Protein AF-A0A1J1CAX6-F1 (afdb_monomer)

Foldseek 3Di:
DVVVVVVVVVVVVVVVVVVVVLPPDDDPDLDQLVVLLVLLLVAPLRSCVVVSNNVNSVCLRVQLCVLVVLLVVLVVCVVVVDDPVSVVSNVVSVVSSVLSSVLRSVVSNQVNVDDQQPDPVRRLPDPDFNFALVNLLVLCLSANLRLCVSLVNNVVSVVLNVLLVVLVVQLVVLVVVCVVPVDVVSVVSNVVSVVVSVVSSVVSSVCSSVSRRCRCVVVSVVVQLDQDPDVVDDDDDRDDDD

Secondary structure (DSSP, 8-state):
--HHHHHHHHHHHHHHHHHHHGGGS-------HHHHHHHHHHSTTHHHHHTT-HHHHHHHHHHHHHHHHHHHHHHHHHHTT--THHHHHHHHHHHHHHHHHHHHHHHHHHHHT--PPSSHHHHHTSSS-SS-HHHHHHHHHHSTTHHHHHTT-HHHHHHHHHHHHHHHHHHHHHHHHHHHH--HHHHHHHHHHHHHHHHHHHHHHHHHHHHHHTTTHHHHHHHT-----BTTB---------

Solvent-accessible surface area (backbone atoms only — not comparable to full-atom values): 12763 Å² total; per-residue (Å²): 126,71,66,62,58,55,52,50,50,54,49,52,54,52,50,53,60,56,52,68,65,59,79,76,68,82,91,78,77,87,66,60,38,65,60,31,24,47,37,12,68,76,37,42,20,50,18,26,48,78,69,70,34,51,68,61,12,46,52,33,28,55,55,29,49,52,24,48,51,49,15,50,54,22,47,57,44,30,77,71,72,44,62,73,68,30,52,56,50,15,52,53,24,44,52,50,20,53,48,49,34,50,51,39,23,52,53,32,33,60,56,41,75,49,85,73,58,72,56,83,70,51,28,64,78,39,100,53,54,80,40,56,30,70,56,16,21,50,38,13,66,77,37,66,22,43,6,24,45,73,55,71,36,50,70,59,11,50,51,45,32,53,48,47,50,49,29,48,50,52,18,49,53,21,46,54,50,20,73,74,69,67,45,65,68,30,49,51,49,19,52,51,28,47,51,50,31,54,52,50,51,52,48,48,20,52,48,12,23,53,45,10,58,51,50,66,47,68,60,45,62,62,65,67,72,62,86,66,85,49,98,87,54,97,62,93,71,89,74,86,82,130

Organism: NCBI:txid880073

Mean predicted aligned error: 11.83 Å

Radius of gyration: 23.54 Å; Cα contacts (8 Å, |Δi|>4): 257; chains: 1; bounding box: 51×53×74 Å

Structure (mmCIF, N/CA/C/O backbone):
data_AF-A0A1J1CAX6-F1
#
_entry.id   AF-A0A1J1CAX6-F1
#
loop_
_atom_site.group_PDB
_atom_site.id
_atom_site.type_symbol
_atom_site.label_atom_id
_atom_site.label_alt_id
_atom_site.label_comp_id
_atom_site.label_asym_id
_atom_site.label_entity_id
_atom_site.label_seq_id
_atom_site.pdbx_PDB_ins_code
_atom_site.Cartn_x
_atom_site.Cartn_y
_atom_site.Cartn_z
_atom_site.occupancy
_atom_site.B_iso_or_equiv
_atom_site.auth_seq_id
_atom_site.auth_comp_id
_atom_site.auth_asym_id
_atom_site.auth_atom_id
_atom_site.pdbx_PDB_model_num
ATOM 1 N N . MET A 1 1 ? 23.652 -6.108 0.172 1.00 50.00 1 MET A N 1
ATOM 2 C CA . MET A 1 1 ? 22.236 -6.542 0.266 1.00 50.00 1 MET A CA 1
ATOM 3 C C . MET A 1 1 ? 21.793 -6.991 1.665 1.00 50.00 1 MET A C 1
ATOM 5 O O . MET A 1 1 ? 20.599 -6.980 1.911 1.00 50.00 1 MET A O 1
ATOM 9 N N . MET A 1 2 ? 22.696 -7.308 2.605 1.00 39.69 2 MET A N 1
ATOM 10 C CA . MET A 1 2 ? 22.338 -7.802 3.953 1.00 39.69 2 MET A CA 1
ATOM 11 C C . MET A 1 2 ? 21.830 -6.728 4.940 1.00 39.69 2 MET A C 1
ATOM 13 O O . MET A 1 2 ? 21.066 -7.029 5.849 1.00 39.69 2 MET A O 1
ATOM 17 N N . TRP A 1 3 ? 22.192 -5.459 4.731 1.00 38.16 3 TRP A N 1
ATOM 18 C CA . TRP A 1 3 ? 21.841 -4.354 5.634 1.00 38.16 3 TRP A CA 1
ATOM 19 C C . TRP A 1 3 ? 20.358 -3.954 5.599 1.00 38.16 3 TRP A C 1
ATOM 21 O O . TRP A 1 3 ? 19.828 -3.490 6.602 1.00 38.16 3 TRP A O 1
ATOM 31 N N . GLY A 1 4 ? 19.661 -4.183 4.481 1.00 49.28 4 GLY A N 1
ATOM 32 C CA . GLY A 1 4 ? 18.238 -3.842 4.354 1.00 49.28 4 GLY A CA 1
ATOM 33 C C . GLY A 1 4 ? 17.327 -4.717 5.218 1.00 49.28 4 GLY A C 1
ATOM 34 O O . GLY A 1 4 ? 16.362 -4.219 5.782 1.00 49.28 4 GLY A O 1
ATOM 35 N N . VAL A 1 5 ? 17.664 -6.001 5.376 1.00 54.25 5 VAL A N 1
ATOM 36 C CA . VAL A 1 5 ? 16.875 -6.961 6.170 1.00 54.25 5 VAL A CA 1
ATOM 37 C C . VAL A 1 5 ? 17.059 -6.720 7.671 1.00 54.25 5 VAL A C 1
ATOM 39 O O . VAL A 1 5 ? 16.090 -6.763 8.422 1.00 54.25 5 VAL A O 1
ATOM 42 N N . LEU A 1 6 ? 18.281 -6.385 8.098 1.00 44.47 6 LEU A N 1
ATOM 43 C CA . LEU A 1 6 ? 18.584 -6.020 9.486 1.00 44.47 6 LEU A CA 1
ATOM 44 C C . LEU A 1 6 ? 17.907 -4.708 9.901 1.00 44.47 6 LEU A C 1
ATOM 46 O O . LEU A 1 6 ? 17.343 -4.632 10.989 1.00 44.47 6 LEU A O 1
ATOM 50 N N . LEU A 1 7 ? 17.885 -3.704 9.018 1.00 56.25 7 LEU A N 1
ATOM 51 C CA . LEU A 1 7 ? 17.160 -2.455 9.266 1.00 56.25 7 LEU A CA 1
ATOM 52 C C . LEU A 1 7 ? 15.645 -2.677 9.339 1.00 56.25 7 LEU A C 1
ATOM 54 O O . LEU A 1 7 ? 14.998 -2.096 10.205 1.00 56.25 7 LEU A O 1
ATOM 58 N N . LEU A 1 8 ? 15.089 -3.556 8.499 1.00 51.06 8 LEU A N 1
ATOM 59 C CA . LEU A 1 8 ? 13.669 -3.914 8.547 1.00 51.06 8 LEU A CA 1
ATOM 60 C C . LEU A 1 8 ? 13.304 -4.639 9.855 1.00 51.06 8 LEU A C 1
ATOM 62 O O . LEU A 1 8 ? 12.265 -4.355 10.443 1.00 51.06 8 LEU A O 1
ATOM 66 N N . ALA A 1 9 ? 14.168 -5.542 10.332 1.00 53.59 9 ALA A N 1
ATOM 67 C CA . ALA A 1 9 ? 13.971 -6.287 11.577 1.00 53.59 9 ALA A CA 1
ATOM 68 C C . ALA A 1 9 ? 14.094 -5.394 12.827 1.00 53.59 9 ALA A C 1
ATOM 70 O O . ALA A 1 9 ? 13.251 -5.471 13.719 1.00 53.59 9 ALA A O 1
ATOM 71 N N . CYS A 1 10 ? 15.086 -4.497 12.871 1.00 50.47 10 CYS A N 1
ATOM 72 C CA . CYS A 1 10 ? 15.203 -3.487 13.930 1.00 50.47 10 CYS A CA 1
ATOM 73 C C . CYS A 1 10 ? 14.017 -2.511 13.927 1.00 50.47 10 CYS A C 1
ATOM 75 O O . CYS A 1 10 ? 13.532 -2.130 14.991 1.00 50.47 10 CYS A O 1
ATOM 77 N N . TRP A 1 11 ? 13.515 -2.146 12.745 1.00 57.84 11 TRP A N 1
ATOM 78 C CA . TRP A 1 11 ? 12.323 -1.311 12.596 1.00 57.84 11 TRP A CA 1
ATOM 79 C C . TRP A 1 11 ? 11.053 -2.024 13.089 1.00 57.84 11 TRP A C 1
ATOM 81 O O . TRP A 1 11 ? 10.259 -1.429 13.812 1.00 57.84 11 TRP A O 1
ATOM 91 N N . LEU A 1 12 ? 10.905 -3.320 12.792 1.00 48.06 12 LEU A N 1
ATOM 92 C CA . LEU A 1 12 ? 9.822 -4.171 13.304 1.00 48.06 12 LEU A CA 1
ATOM 93 C C . LEU A 1 12 ? 9.855 -4.308 14.836 1.00 48.06 12 LEU A C 1
ATOM 95 O O . LEU A 1 12 ? 8.807 -4.221 15.472 1.00 48.06 12 LEU A O 1
ATOM 99 N N . ALA A 1 13 ? 11.037 -4.464 15.435 1.00 50.94 13 ALA A N 1
ATOM 100 C CA . ALA A 1 13 ? 11.195 -4.557 16.889 1.00 50.94 13 ALA A CA 1
ATOM 101 C C . ALA A 1 13 ? 10.922 -3.218 17.605 1.00 50.94 13 ALA A C 1
ATOM 103 O O . ALA A 1 13 ? 10.281 -3.192 18.654 1.00 50.94 13 ALA A O 1
ATOM 104 N N . ALA A 1 14 ? 11.350 -2.092 17.023 1.00 50.56 14 ALA A N 1
ATOM 105 C CA . ALA A 1 14 ? 11.047 -0.759 17.552 1.00 50.56 14 ALA A CA 1
ATOM 106 C C . ALA A 1 14 ? 9.555 -0.399 17.410 1.00 50.56 14 ALA A C 1
ATOM 108 O O . ALA A 1 14 ? 8.984 0.258 18.279 1.00 50.56 14 ALA A O 1
ATOM 109 N N . ALA A 1 15 ? 8.899 -0.868 16.345 1.00 48.41 15 ALA A N 1
ATOM 110 C CA . ALA A 1 15 ? 7.455 -0.723 16.182 1.00 48.41 15 ALA A CA 1
ATOM 111 C C . ALA A 1 15 ? 6.675 -1.509 17.252 1.00 48.41 15 ALA A C 1
ATOM 113 O O . ALA A 1 15 ? 5.663 -1.015 17.742 1.00 48.41 15 ALA A O 1
ATOM 114 N N . GLN A 1 16 ? 7.161 -2.691 17.659 1.00 52.38 16 GLN A N 1
ATOM 115 C CA . GLN A 1 16 ? 6.548 -3.500 18.722 1.00 52.38 16 GLN A CA 1
ATOM 116 C C . GLN A 1 16 ? 6.591 -2.811 20.095 1.00 52.38 16 GLN A C 1
ATOM 118 O O . GLN A 1 16 ? 5.596 -2.838 20.818 1.00 52.38 16 GLN A O 1
ATOM 123 N N . SER A 1 17 ? 7.707 -2.170 20.455 1.00 46.03 17 SER A N 1
ATOM 124 C CA . SER A 1 17 ? 7.852 -1.512 21.764 1.00 46.03 17 SER A CA 1
ATOM 125 C C . SER A 1 17 ? 7.041 -0.217 21.880 1.00 46.03 17 SER A C 1
ATOM 127 O O . SER A 1 17 ? 6.474 0.058 22.936 1.00 46.03 17 SER A O 1
ATOM 129 N N . LEU A 1 18 ? 6.921 0.544 20.788 1.00 48.53 18 LEU A N 1
ATOM 130 C CA . LEU A 1 18 ? 6.073 1.741 20.722 1.00 48.53 18 LEU A CA 1
ATOM 131 C C . LEU A 1 18 ? 4.575 1.400 20.738 1.00 48.53 18 LEU A C 1
ATOM 133 O O . LEU A 1 18 ? 3.779 2.159 21.289 1.00 48.53 18 LEU A O 1
ATOM 137 N N . PHE A 1 19 ? 4.187 0.244 20.188 1.00 47.38 19 PHE A N 1
ATOM 138 C CA . PHE A 1 19 ? 2.800 -0.231 20.211 1.00 47.38 19 PHE A CA 1
ATOM 139 C C . PHE A 1 19 ? 2.297 -0.503 21.633 1.00 47.38 19 PHE A C 1
ATOM 141 O O . PHE A 1 19 ? 1.174 -0.125 21.966 1.00 47.38 19 PHE A O 1
ATOM 148 N N . ALA A 1 20 ? 3.145 -1.092 22.481 1.00 44.78 20 ALA A N 1
ATOM 149 C CA . ALA A 1 20 ? 2.801 -1.445 23.859 1.00 44.78 20 ALA A CA 1
ATOM 150 C C . ALA A 1 20 ? 2.515 -0.222 24.756 1.00 44.78 20 ALA A C 1
ATOM 152 O O . ALA A 1 20 ? 1.754 -0.327 25.712 1.00 44.78 20 ALA A O 1
ATOM 153 N N . GLN A 1 21 ? 3.079 0.953 24.450 1.00 43.72 21 GLN A N 1
ATOM 154 C CA . GLN A 1 21 ? 2.826 2.184 25.215 1.00 43.72 21 GLN A CA 1
ATOM 155 C C . GLN A 1 21 ? 1.516 2.890 24.832 1.00 43.72 21 GLN A C 1
ATOM 157 O O . GLN A 1 21 ? 0.989 3.666 25.626 1.00 43.72 21 GLN A O 1
ATOM 162 N N . SER A 1 22 ? 0.966 2.621 23.644 1.00 45.69 22 SER A N 1
ATOM 163 C CA . SER A 1 22 ? -0.245 3.296 23.148 1.00 45.69 22 SER A CA 1
ATOM 164 C C . SER A 1 22 ? -1.558 2.784 23.761 1.00 45.69 22 SER A C 1
ATOM 166 O O . SER A 1 22 ? -2.593 3.422 23.599 1.00 45.69 22 SER A O 1
ATOM 168 N N . GLU A 1 23 ? -1.534 1.670 24.502 1.00 45.09 23 GLU A N 1
ATOM 169 C CA . GLU A 1 23 ? -2.733 1.079 25.120 1.00 45.09 23 GLU A CA 1
ATOM 170 C C . GLU A 1 23 ? -3.277 1.863 26.335 1.00 45.09 23 GLU A C 1
ATOM 172 O O . GLU A 1 23 ? -4.371 1.557 26.805 1.00 45.09 23 GLU A O 1
ATOM 177 N N . PHE A 1 24 ? -2.569 2.891 26.822 1.00 43.66 24 PHE A N 1
ATOM 178 C CA . PHE A 1 24 ? -2.915 3.624 28.053 1.00 43.66 24 PHE A CA 1
ATOM 179 C C . PHE A 1 24 ? -3.553 5.016 27.860 1.00 43.66 24 PHE A C 1
ATOM 181 O O . PHE A 1 24 ? -3.797 5.701 28.853 1.00 43.66 24 PHE A O 1
ATOM 188 N N . ALA A 1 25 ? -3.841 5.457 26.630 1.00 40.31 25 ALA A N 1
ATOM 189 C CA . ALA A 1 25 ? -4.411 6.786 26.378 1.00 40.31 25 ALA A CA 1
ATOM 190 C C . ALA A 1 25 ? -5.953 6.770 26.240 1.00 40.31 25 ALA A C 1
ATOM 192 O O . ALA A 1 25 ? -6.550 5.883 25.630 1.00 40.31 25 ALA A O 1
ATOM 193 N N . ASP A 1 26 ? -6.592 7.734 26.908 1.00 41.84 26 ASP A N 1
ATOM 194 C CA . ASP A 1 26 ? -8.017 7.789 27.249 1.00 41.84 26 ASP A CA 1
ATOM 195 C C . ASP A 1 26 ? -8.960 7.980 26.038 1.00 41.84 26 ASP A C 1
ATOM 197 O O . ASP A 1 26 ? -8.796 8.849 25.185 1.00 41.84 26 ASP A O 1
ATOM 201 N N . SER A 1 27 ? -10.024 7.176 25.998 1.00 48.09 27 SER A N 1
ATOM 202 C CA . SER A 1 27 ? -10.891 6.929 24.833 1.00 48.09 27 SER A CA 1
ATOM 203 C C . SER A 1 27 ? -12.006 7.964 24.576 1.00 48.09 27 SER A C 1
ATOM 205 O O . SER A 1 27 ? -12.956 7.680 23.844 1.00 48.09 27 SER A O 1
ATOM 207 N N . SER A 1 28 ? -11.936 9.165 25.157 1.00 44.38 28 SER A N 1
ATOM 208 C CA . SER A 1 28 ? -13.111 10.043 25.310 1.00 44.38 28 SER A CA 1
ATOM 209 C C . SER A 1 28 ? -13.269 11.185 24.284 1.00 44.38 28 SER A C 1
ATOM 211 O O . SER A 1 28 ? -14.297 11.867 24.287 1.00 44.38 28 SER A O 1
ATOM 213 N N . ARG A 1 29 ? -12.338 11.397 23.338 1.00 52.53 29 ARG A N 1
ATOM 214 C CA . ARG A 1 29 ? -12.505 12.418 22.275 1.00 52.53 29 ARG A CA 1
ATOM 215 C C . ARG A 1 29 ? -13.100 11.840 20.989 1.00 52.53 29 ARG A C 1
ATOM 217 O O . ARG A 1 29 ? -12.388 11.311 20.138 1.00 52.53 29 ARG A O 1
ATOM 224 N N . SER A 1 30 ? -14.403 12.037 20.774 1.00 54.28 30 SER A N 1
ATOM 225 C CA . SER A 1 30 ? -15.016 11.826 19.455 1.00 54.28 30 SER A CA 1
ATOM 226 C C . SER A 1 30 ? -14.524 12.898 18.470 1.00 54.28 30 SER A C 1
ATOM 228 O O . SER A 1 30 ? -15.045 14.013 18.419 1.00 54.28 30 SER A O 1
ATOM 230 N N . LEU A 1 31 ? -13.481 12.594 17.702 1.00 63.09 31 LEU A N 1
ATOM 231 C CA . LEU A 1 31 ? -12.950 13.503 16.685 1.00 63.09 31 LEU A CA 1
ATOM 232 C C . LEU A 1 31 ? -13.899 13.577 15.484 1.00 63.09 31 LEU A C 1
ATOM 234 O O . LEU A 1 31 ? -14.411 12.557 15.026 1.00 63.09 31 LEU A O 1
ATOM 238 N N . ASN A 1 32 ? -14.104 14.780 14.940 1.00 79.62 32 ASN A N 1
ATOM 239 C CA . ASN A 1 32 ? -14.860 14.961 13.702 1.00 79.62 32 ASN A CA 1
ATOM 240 C C . ASN A 1 32 ? -14.134 14.232 12.544 1.00 79.62 32 ASN A C 1
ATOM 242 O O . ASN A 1 32 ? -12.985 14.565 12.244 1.00 79.62 32 ASN A O 1
ATOM 246 N N . PRO A 1 33 ? -14.775 13.264 11.862 1.00 80.00 33 PRO A N 1
ATOM 247 C CA . PRO A 1 33 ? -14.116 12.476 10.824 1.00 80.00 33 PRO A CA 1
ATOM 248 C C . PRO A 1 33 ? -13.561 13.308 9.666 1.00 80.00 33 PRO A C 1
ATOM 250 O O . PRO A 1 33 ? -12.496 13.009 9.116 1.00 80.00 33 PRO A O 1
ATOM 253 N N . TYR A 1 34 ? -14.261 14.390 9.327 1.00 83.69 34 TYR A N 1
ATOM 254 C CA . TYR A 1 34 ? -13.873 15.288 8.249 1.00 83.69 34 TYR A CA 1
ATOM 255 C C . TYR A 1 34 ? -12.635 16.104 8.611 1.00 83.69 34 TYR A C 1
ATOM 257 O O . TYR A 1 34 ? -11.766 16.287 7.763 1.00 83.69 34 TYR A O 1
ATOM 265 N N . THR A 1 35 ? -12.498 16.546 9.865 1.00 84.06 35 THR A N 1
ATOM 266 C CA . THR A 1 35 ? -11.328 17.337 10.278 1.00 84.06 35 THR A CA 1
ATOM 267 C C . THR A 1 35 ? -10.066 16.486 10.301 1.00 84.06 35 THR A C 1
ATOM 269 O O . THR A 1 35 ? -9.006 16.958 9.900 1.00 84.06 35 THR A O 1
ATOM 272 N N . THR A 1 36 ? -10.169 15.220 10.701 1.00 84.44 36 THR A N 1
ATOM 273 C CA . THR A 1 36 ? -9.035 14.290 10.678 1.00 84.44 36 THR A CA 1
ATOM 274 C C . THR A 1 36 ? -8.613 13.938 9.256 1.00 84.44 36 THR A C 1
ATOM 276 O O . THR A 1 36 ? -7.427 14.008 8.938 1.00 84.44 36 THR A O 1
ATOM 279 N N . THR A 1 37 ? -9.580 13.640 8.385 1.00 87.62 37 THR A N 1
ATOM 280 C CA . THR A 1 37 ? -9.318 13.361 6.965 1.00 87.62 37 THR A CA 1
ATOM 281 C C . THR A 1 37 ? -8.687 14.573 6.279 1.00 87.62 37 THR A C 1
ATOM 283 O O . THR A 1 37 ? -7.685 14.434 5.581 1.00 87.62 37 THR A O 1
ATOM 286 N N . LEU A 1 38 ? -9.217 15.775 6.536 1.00 88.12 38 LEU A N 1
ATOM 287 C CA . LEU A 1 38 ? -8.683 17.021 5.989 1.00 88.12 38 LEU A CA 1
ATOM 288 C C . LEU A 1 38 ? -7.259 17.291 6.478 1.00 88.12 38 LEU A C 1
ATOM 290 O O . LEU A 1 38 ? -6.397 17.621 5.673 1.00 88.12 38 LEU A O 1
ATOM 294 N N . LYS A 1 39 ? -6.978 17.112 7.772 1.00 86.94 39 LYS A N 1
ATOM 295 C CA . LYS A 1 39 ? -5.619 17.271 8.309 1.00 86.94 39 LYS A CA 1
ATOM 296 C C . LYS A 1 39 ? -4.633 16.320 7.634 1.00 86.94 39 LYS A C 1
ATOM 298 O O . LYS A 1 39 ? -3.572 16.771 7.216 1.00 86.94 39 LYS A O 1
ATOM 303 N N . SER A 1 40 ? -5.001 15.050 7.459 1.00 89.31 40 SER A N 1
ATOM 304 C CA . SER A 1 40 ? -4.178 14.088 6.715 1.00 89.31 40 SER A CA 1
ATOM 305 C C . SER A 1 40 ? -4.012 14.453 5.239 1.00 89.31 40 SER A C 1
ATOM 307 O O . SER A 1 40 ? -2.958 14.161 4.689 1.00 89.31 40 SER A O 1
ATOM 309 N N . ALA A 1 41 ? -5.007 15.087 4.611 1.00 90.00 41 ALA A N 1
ATOM 310 C CA . ALA A 1 41 ? -4.933 15.545 3.219 1.00 90.00 41 ALA A CA 1
ATOM 311 C C . ALA A 1 41 ? -4.103 16.828 3.041 1.00 90.00 41 ALA A C 1
ATOM 313 O O . ALA A 1 41 ? -3.607 17.109 1.954 1.00 90.00 41 ALA A O 1
ATOM 314 N N . LEU A 1 42 ? -3.976 17.632 4.096 1.00 89.56 42 LEU A N 1
ATOM 315 C CA . LEU A 1 42 ? -3.129 18.822 4.093 1.00 89.56 42 LEU A CA 1
ATOM 316 C C . LEU A 1 42 ? -1.672 18.455 4.349 1.00 89.56 42 LEU A C 1
ATOM 318 O O . LEU A 1 42 ? -0.774 18.943 3.665 1.00 89.56 42 LEU A O 1
ATOM 322 N N . LEU A 1 43 ? -1.438 17.602 5.344 1.00 90.44 43 LEU A N 1
ATOM 323 C CA . LEU A 1 43 ? -0.103 17.213 5.761 1.00 90.44 43 LEU A CA 1
ATOM 324 C C . LEU A 1 43 ? -0.084 15.718 6.104 1.00 90.44 43 LEU A C 1
ATOM 326 O O . LEU A 1 43 ? -0.798 15.289 7.020 1.00 90.44 43 LEU A O 1
ATOM 330 N N . PRO A 1 44 ? 0.742 14.917 5.405 1.00 90.88 44 PRO A N 1
ATOM 331 C CA . PRO A 1 44 ? 0.882 13.500 5.696 1.00 90.88 44 PRO A CA 1
ATOM 332 C C . PRO A 1 44 ? 1.185 13.246 7.172 1.00 90.88 44 PRO A C 1
ATOM 334 O O . PRO A 1 44 ? 2.091 13.854 7.735 1.00 90.88 44 PRO A O 1
ATOM 337 N N . GLY A 1 45 ? 0.409 12.366 7.802 1.00 85.94 45 GLY A N 1
ATOM 338 C CA . GLY A 1 45 ? 0.545 12.012 9.212 1.00 85.94 45 GLY A CA 1
ATOM 339 C C . GLY A 1 45 ? -0.187 12.910 10.218 1.00 85.94 45 GLY A C 1
ATOM 340 O O . GLY A 1 45 ? -0.318 12.521 11.378 1.00 85.94 45 GLY A O 1
ATOM 341 N N . TRP A 1 46 ? -0.712 14.080 9.828 1.00 85.81 46 TRP A N 1
ATOM 342 C CA . TRP A 1 46 ? -1.343 15.003 10.789 1.00 85.81 46 TRP A CA 1
ATOM 343 C C . TRP A 1 46 ? -2.665 14.469 11.361 1.00 85.81 46 TRP A C 1
ATOM 345 O O . TRP A 1 46 ? -2.955 14.641 12.549 1.00 85.81 46 TRP A O 1
ATOM 355 N N . GLY A 1 47 ? -3.487 13.792 10.558 1.00 83.94 47 GLY A N 1
ATOM 356 C CA . GLY A 1 47 ? -4.723 13.199 11.069 1.00 83.94 47 GLY A CA 1
ATOM 357 C C . GLY A 1 47 ? -4.461 12.099 12.102 1.00 83.94 47 GLY A C 1
ATOM 358 O O . GLY A 1 47 ? -5.158 12.049 13.116 1.00 83.94 47 GLY A O 1
ATOM 359 N N . GLN A 1 48 ? -3.413 11.296 11.904 1.00 84.25 48 GLN A N 1
ATOM 360 C CA . GLN A 1 48 ? -3.011 10.197 12.786 1.00 84.25 48 GLN A CA 1
ATOM 361 C C . GLN A 1 48 ? -2.558 10.689 14.164 1.00 84.25 48 GLN A C 1
ATOM 363 O O . GLN A 1 48 ? -2.860 10.043 15.163 1.00 84.25 48 GLN A O 1
ATOM 368 N N . VAL A 1 49 ? -1.935 11.870 14.252 1.00 83.38 49 VAL A N 1
ATOM 369 C CA . VAL A 1 49 ? -1.572 12.480 15.545 1.00 83.38 49 VAL A CA 1
ATOM 370 C C . VAL A 1 49 ? -2.804 12.726 16.414 1.00 83.38 49 VAL A C 1
ATOM 372 O O . VAL A 1 49 ? -2.774 12.446 17.608 1.00 83.38 49 VAL A O 1
ATOM 375 N N . ASN A 1 50 ? -3.919 13.184 15.831 1.00 74.69 50 ASN A N 1
ATOM 376 C CA . ASN A 1 50 ? -5.149 13.363 16.612 1.00 74.69 50 ASN A CA 1
ATOM 377 C C . ASN A 1 50 ? -5.760 12.023 17.028 1.00 74.69 50 ASN A C 1
ATOM 379 O O . ASN A 1 50 ? -6.451 11.968 18.032 1.00 74.69 50 ASN A O 1
ATOM 383 N N . GLN A 1 51 ? -5.524 10.965 16.253 1.00 73.25 51 GLN A N 1
ATOM 384 C CA . GLN A 1 51 ? -5.982 9.608 16.552 1.00 73.25 51 GLN A CA 1
ATOM 385 C C . GLN A 1 51 ? -5.052 8.870 17.535 1.00 73.25 51 GLN A C 1
ATOM 387 O O . GLN A 1 51 ? -5.199 7.659 17.674 1.00 73.25 51 GLN A O 1
ATOM 392 N N . GLU A 1 52 ? -4.079 9.563 18.147 1.00 76.81 52 GLU A N 1
ATOM 393 C CA . GLU A 1 52 ? -3.050 9.001 19.048 1.00 76.81 52 GLU A CA 1
ATOM 394 C C . GLU A 1 52 ? -2.167 7.928 18.387 1.00 76.81 52 GLU A C 1
ATOM 396 O O . GLU A 1 52 ? -1.457 7.152 19.022 1.00 76.81 52 GLU A O 1
ATOM 401 N N . ARG A 1 53 ? -2.152 7.942 17.056 1.00 77.56 53 ARG A N 1
ATOM 402 C CA . ARG A 1 53 ? -1.430 7.034 16.167 1.00 77.56 53 ARG A CA 1
ATOM 403 C C . ARG A 1 53 ? -0.105 7.662 15.743 1.00 77.56 53 ARG A C 1
ATOM 405 O O . ARG A 1 53 ? 0.171 7.881 14.564 1.00 77.56 53 ARG A O 1
ATOM 412 N N . LEU A 1 54 ? 0.698 8.050 16.738 1.00 76.62 54 LEU A N 1
ATOM 413 C CA . LEU A 1 54 ? 1.893 8.885 16.543 1.00 76.62 54 LEU A CA 1
ATOM 414 C C . LEU A 1 54 ? 2.925 8.242 15.619 1.00 76.62 54 LEU A C 1
ATOM 416 O O . LEU A 1 54 ? 3.494 8.919 14.764 1.00 76.62 54 LEU A O 1
ATOM 420 N N . TRP A 1 55 ? 3.157 6.941 15.771 1.00 78.44 55 TRP A N 1
ATOM 421 C CA . TRP A 1 55 ? 4.135 6.235 14.953 1.00 78.44 55 TRP A CA 1
ATOM 422 C C . TRP A 1 55 ? 3.657 6.115 13.496 1.00 78.44 55 TRP A C 1
ATOM 424 O O . TRP A 1 55 ? 4.458 6.335 12.588 1.00 78.44 55 TRP A O 1
ATOM 434 N N . GLU A 1 56 ? 2.360 5.870 13.248 1.00 80.31 56 GLU A N 1
ATOM 435 C CA . GLU A 1 56 ? 1.804 5.904 11.887 1.00 80.31 56 GLU A CA 1
ATOM 436 C C . GLU A 1 56 ? 1.916 7.301 11.285 1.00 80.31 56 GLU A C 1
ATOM 438 O O . GLU A 1 56 ? 2.324 7.452 10.132 1.00 80.31 56 GLU A O 1
ATOM 443 N N . GLY A 1 57 ? 1.616 8.327 12.086 1.00 83.81 57 GLY A N 1
ATOM 444 C CA . GLY A 1 57 ? 1.803 9.720 11.702 1.00 83.81 57 GLY A CA 1
ATOM 445 C C . GLY A 1 57 ? 3.245 10.016 11.289 1.00 83.81 57 GLY A C 1
ATOM 446 O O . GLY A 1 57 ? 3.475 10.581 10.221 1.00 83.81 57 GLY A O 1
ATOM 447 N N . ALA A 1 58 ? 4.222 9.567 12.079 1.00 87.94 58 ALA A N 1
ATOM 448 C CA . ALA A 1 58 ? 5.640 9.735 11.777 1.00 87.94 58 ALA A CA 1
ATOM 449 C C . ALA A 1 58 ? 6.044 9.021 10.477 1.00 87.94 58 ALA A C 1
ATOM 451 O O . ALA A 1 58 ? 6.718 9.618 9.637 1.00 87.94 58 ALA A O 1
ATOM 452 N N . VAL A 1 59 ? 5.600 7.777 10.271 1.00 88.88 59 VAL A N 1
ATOM 453 C CA . VAL A 1 59 ? 5.887 7.014 9.045 1.00 88.88 59 VAL A CA 1
ATOM 454 C C . VAL A 1 59 ? 5.352 7.739 7.811 1.00 88.88 59 VAL A C 1
ATOM 456 O O . VAL A 1 59 ? 6.091 7.928 6.842 1.00 88.88 59 VAL A O 1
ATOM 459 N N . PHE A 1 60 ? 4.098 8.194 7.849 1.00 92.31 60 PHE A N 1
ATOM 460 C CA . PHE A 1 60 ? 3.510 8.922 6.727 1.00 92.31 60 PHE A CA 1
ATOM 461 C C . PHE A 1 60 ? 4.180 10.273 6.492 1.00 92.31 60 PHE A C 1
ATOM 463 O O . PHE A 1 60 ? 4.415 10.631 5.334 1.00 92.31 60 PHE A O 1
ATOM 470 N N . TYR A 1 61 ? 4.528 10.994 7.558 1.00 90.69 61 TYR A N 1
ATOM 471 C CA . TYR A 1 61 ? 5.209 12.278 7.461 1.00 90.69 61 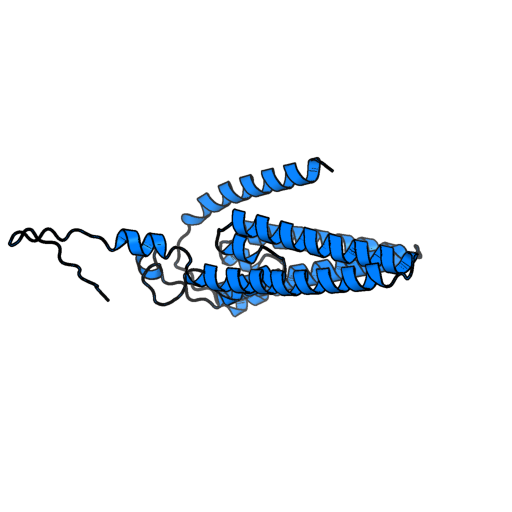TYR A CA 1
ATOM 472 C C . TYR A 1 61 ? 6.602 12.132 6.842 1.00 90.69 61 TYR A C 1
ATOM 474 O O . TYR A 1 61 ? 6.860 12.688 5.774 1.00 90.69 61 TYR A O 1
ATOM 482 N N . PHE A 1 62 ? 7.489 11.341 7.458 1.00 92.94 62 PHE A N 1
ATOM 483 C CA . PHE A 1 62 ? 8.870 11.188 6.989 1.00 92.94 62 PHE A CA 1
ATOM 484 C C . PHE A 1 62 ? 8.946 10.499 5.625 1.00 92.94 62 PHE A C 1
ATOM 486 O O . PHE A 1 62 ? 9.735 10.915 4.774 1.00 92.94 62 PHE A O 1
ATOM 493 N N . GLY A 1 63 ? 8.096 9.495 5.386 1.00 90.25 63 GLY A N 1
ATOM 494 C CA . GLY A 1 63 ? 8.006 8.829 4.090 1.00 90.25 63 GLY A CA 1
ATOM 495 C C . GLY A 1 63 ? 7.589 9.793 2.980 1.00 90.25 63 GLY A C 1
ATOM 496 O O . GLY A 1 63 ? 8.260 9.875 1.951 1.00 90.25 63 GLY A O 1
ATOM 497 N N . SER A 1 64 ? 6.533 10.583 3.194 1.00 92.31 64 SER A N 1
ATOM 498 C CA . SER A 1 64 ? 6.090 11.562 2.191 1.00 92.31 64 SER A CA 1
ATOM 499 C C . SER A 1 64 ? 7.109 12.682 1.999 1.00 92.31 64 SER A C 1
ATOM 501 O O . SER A 1 64 ? 7.396 13.055 0.862 1.00 92.31 64 SER A O 1
ATOM 503 N N . LEU A 1 65 ? 7.690 13.196 3.089 1.00 93.50 65 LEU A N 1
ATOM 504 C CA . LEU A 1 65 ? 8.696 14.256 3.048 1.00 93.50 65 LEU A CA 1
ATOM 505 C C . LEU A 1 65 ? 9.907 13.844 2.206 1.00 93.50 65 LEU A C 1
ATOM 507 O O . LEU A 1 65 ? 10.356 14.630 1.375 1.00 93.50 65 LEU A O 1
ATOM 511 N N . HIS A 1 66 ? 10.393 12.609 2.363 1.00 95.06 66 HIS A N 1
ATOM 512 C CA . HIS A 1 66 ? 11.492 12.074 1.558 1.00 95.06 66 HIS A CA 1
ATOM 513 C C . HIS A 1 66 ? 11.182 12.127 0.053 1.00 95.06 66 HIS A C 1
ATOM 515 O O . HIS A 1 66 ? 11.982 12.641 -0.733 1.00 95.06 66 HIS A O 1
ATOM 521 N N . PHE A 1 67 ? 10.004 11.648 -0.357 1.00 96.50 67 PHE A N 1
ATOM 522 C CA . PHE A 1 67 ? 9.615 11.643 -1.768 1.00 96.50 67 PHE A CA 1
ATOM 523 C C . PHE A 1 67 ? 9.353 13.050 -2.319 1.00 96.50 67 PHE A C 1
ATOM 525 O O . PHE A 1 67 ? 9.797 13.351 -3.428 1.00 96.50 67 PHE A O 1
ATOM 532 N N . TYR A 1 68 ? 8.706 13.939 -1.557 1.00 95.62 68 TYR A N 1
ATOM 533 C CA . TYR A 1 68 ? 8.527 15.338 -1.966 1.00 95.62 68 TYR A CA 1
ATOM 534 C C . TYR A 1 68 ? 9.866 16.069 -2.100 1.00 95.62 68 TYR A C 1
ATOM 536 O O . TYR A 1 68 ? 10.081 16.769 -3.092 1.00 95.62 68 TYR A O 1
ATOM 544 N N . TYR A 1 69 ? 10.787 15.863 -1.154 1.00 95.94 69 TYR A N 1
ATOM 545 C CA . TYR A 1 69 ? 12.136 16.423 -1.209 1.00 95.94 69 TYR A CA 1
ATOM 546 C C . TYR A 1 69 ? 12.885 15.951 -2.461 1.00 95.94 69 TYR A C 1
ATOM 548 O O . TYR A 1 69 ? 13.400 16.773 -3.221 1.00 95.94 69 TYR A O 1
ATOM 556 N N . ASN A 1 70 ? 12.887 14.644 -2.735 1.00 95.00 70 ASN A N 1
ATOM 557 C CA . ASN A 1 70 ? 13.527 14.097 -3.931 1.00 95.00 70 ASN A CA 1
ATOM 558 C C . ASN A 1 70 ? 12.867 14.605 -5.219 1.00 95.00 70 ASN A C 1
ATOM 560 O O . ASN A 1 70 ? 13.564 14.931 -6.183 1.00 95.00 70 ASN A O 1
ATOM 564 N N . ALA A 1 71 ? 11.535 14.704 -5.256 1.00 95.31 71 ALA A N 1
ATOM 565 C CA . ALA A 1 71 ? 10.820 15.265 -6.398 1.00 95.31 71 ALA A CA 1
ATOM 566 C C . ALA A 1 71 ? 11.269 16.712 -6.656 1.00 95.31 71 ALA A C 1
ATOM 568 O O . ALA A 1 71 ? 11.672 17.038 -7.774 1.00 95.31 71 ALA A O 1
ATOM 569 N N . PHE A 1 72 ? 11.296 17.553 -5.620 1.00 95.44 72 PHE A N 1
ATOM 570 C CA . PHE A 1 72 ? 11.784 18.927 -5.725 1.00 95.44 72 PHE A CA 1
ATOM 571 C C . PHE A 1 72 ? 13.244 18.988 -6.193 1.00 95.44 72 PHE A C 1
ATOM 573 O O . PHE A 1 72 ? 13.558 19.708 -7.143 1.00 95.44 72 PHE A O 1
ATOM 580 N N . PHE A 1 73 ? 14.127 18.185 -5.592 1.00 94.88 73 PHE A N 1
ATOM 581 C CA . PHE A 1 73 ? 15.537 18.101 -5.972 1.00 94.88 73 PHE A CA 1
ATOM 582 C C . PHE A 1 73 ? 15.705 17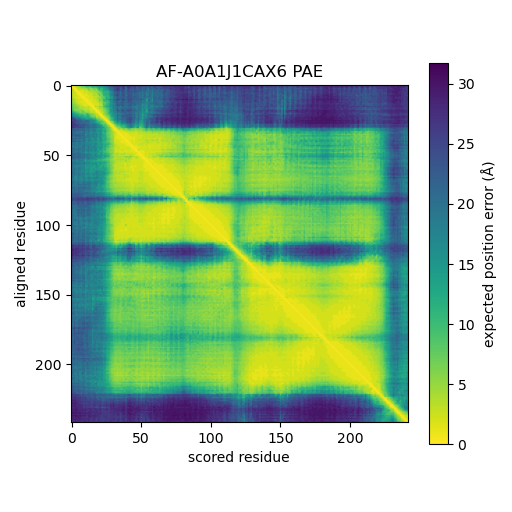.764 -7.458 1.00 94.88 73 PHE A C 1
ATOM 584 O O . PHE A 1 73 ? 16.488 18.407 -8.164 1.00 94.88 73 PHE A O 1
ATOM 591 N N . HIS A 1 74 ? 14.963 16.778 -7.964 1.00 93.19 74 HIS A N 1
ATOM 592 C CA . HIS A 1 74 ? 15.037 16.382 -9.367 1.00 93.19 74 HIS A CA 1
ATOM 593 C C . HIS A 1 74 ? 14.402 17.408 -10.312 1.00 93.19 74 HIS A C 1
ATOM 595 O O . HIS A 1 74 ? 14.952 17.630 -11.393 1.00 93.19 74 HIS A O 1
ATOM 601 N N . LEU A 1 75 ? 13.316 18.071 -9.909 1.00 93.12 75 LEU A N 1
ATOM 602 C CA . LEU A 1 75 ? 12.691 19.146 -10.683 1.00 93.12 75 LEU A CA 1
ATOM 603 C C . LEU A 1 75 ? 13.626 20.353 -10.824 1.00 93.12 75 LEU A C 1
ATOM 605 O O . LEU A 1 75 ? 13.831 20.855 -11.929 1.00 93.12 75 LEU A O 1
ATOM 609 N N . TYR A 1 76 ? 14.255 20.769 -9.722 1.00 93.44 76 TYR A N 1
ATOM 610 C CA . TYR A 1 76 ? 15.243 21.848 -9.707 1.00 93.44 76 TYR A CA 1
ATOM 611 C C . TYR A 1 76 ? 16.402 21.567 -10.672 1.00 93.44 76 TYR A C 1
ATOM 613 O O . TYR A 1 76 ? 16.806 22.425 -11.458 1.00 93.44 76 TYR A O 1
ATOM 621 N N . HIS A 1 77 ? 16.917 20.338 -10.649 1.00 90.31 77 HIS A N 1
ATOM 622 C CA . HIS A 1 77 ? 18.016 19.925 -11.515 1.00 90.31 77 HIS A CA 1
ATOM 623 C C . HIS A 1 77 ? 17.616 19.783 -12.984 1.00 90.31 77 HIS A C 1
ATOM 625 O O . HIS A 1 77 ? 18.417 20.114 -13.857 1.00 90.31 77 HIS A O 1
ATOM 631 N N . TYR A 1 78 ? 16.394 19.329 -13.261 1.00 89.75 78 TYR A N 1
ATOM 632 C CA . TYR A 1 78 ? 15.852 19.276 -14.615 1.00 89.75 78 TYR A CA 1
ATOM 633 C C . TYR A 1 78 ? 15.730 20.681 -15.225 1.00 89.75 78 TYR A C 1
ATOM 635 O O . TYR A 1 78 ? 16.217 20.910 -16.331 1.00 89.75 78 TYR A O 1
ATOM 643 N N . ASN A 1 79 ? 15.189 21.645 -14.470 1.00 88.19 79 ASN A N 1
ATOM 644 C CA . ASN A 1 79 ? 15.028 23.029 -14.933 1.00 88.19 79 ASN A CA 1
ATOM 645 C C . ASN A 1 79 ? 16.365 23.746 -15.187 1.00 88.19 79 ASN A C 1
ATOM 647 O O . ASN A 1 79 ? 16.421 24.665 -15.997 1.00 88.19 79 ASN A O 1
ATOM 651 N N . LYS A 1 80 ? 17.461 23.301 -14.558 1.00 89.69 80 LYS A N 1
ATOM 652 C CA . LYS A 1 80 ? 18.827 23.785 -14.832 1.00 89.69 80 LYS A CA 1
ATOM 653 C C . LYS A 1 80 ? 19.493 23.135 -16.057 1.00 89.69 80 LYS A C 1
ATOM 655 O O . LYS A 1 80 ? 20.712 23.194 -16.192 1.00 89.69 80 LYS A O 1
ATOM 660 N N . GLY A 1 81 ? 18.721 22.493 -16.933 1.00 80.44 81 GLY A N 1
ATOM 661 C CA . GLY A 1 81 ? 19.218 21.925 -18.188 1.00 80.44 81 GLY A CA 1
ATOM 662 C C . GLY A 1 81 ? 19.932 20.577 -18.045 1.00 80.44 81 GLY A C 1
ATOM 663 O O . GLY A 1 81 ? 20.594 20.139 -18.985 1.00 80.44 81 GLY A O 1
ATOM 664 N N . LYS A 1 82 ? 19.818 19.890 -16.896 1.00 72.25 82 LYS A N 1
ATOM 665 C CA . LYS A 1 82 ? 20.388 18.540 -16.732 1.00 72.25 82 LYS A CA 1
ATOM 666 C C . LYS A 1 82 ? 19.511 17.475 -17.412 1.00 72.25 82 LYS A C 1
ATOM 668 O O . LYS A 1 82 ? 18.304 17.632 -17.567 1.00 72.25 82 LYS A O 1
ATOM 673 N N . ALA A 1 83 ? 20.145 16.366 -17.803 1.00 79.19 83 ALA A N 1
ATOM 674 C CA . ALA A 1 83 ? 19.605 15.294 -18.647 1.00 79.19 83 ALA A CA 1
ATOM 675 C C . ALA A 1 83 ? 18.193 14.776 -18.281 1.00 79.19 83 ALA A C 1
ATOM 677 O O . ALA A 1 83 ? 17.806 14.733 -17.110 1.00 79.19 83 ALA A O 1
ATOM 678 N N . ARG A 1 84 ? 17.486 14.216 -19.284 1.00 81.44 84 ARG A N 1
ATOM 679 C CA . ARG A 1 84 ? 16.150 13.571 -19.183 1.00 81.44 84 ARG A CA 1
ATOM 680 C C . ARG A 1 84 ? 15.995 12.575 -18.019 1.00 81.44 84 ARG A C 1
ATOM 682 O O . ARG A 1 84 ? 14.882 12.352 -17.551 1.00 81.44 84 ARG A O 1
ATOM 689 N N . ARG A 1 85 ? 17.092 12.002 -17.509 1.00 84.12 85 ARG A N 1
ATOM 690 C CA . ARG A 1 85 ? 17.094 11.118 -16.330 1.00 84.12 85 ARG A CA 1
ATOM 691 C C . ARG A 1 85 ? 16.491 11.801 -15.086 1.00 84.12 85 ARG A C 1
ATOM 693 O O . ARG A 1 85 ? 15.768 11.144 -14.342 1.00 84.12 85 ARG A O 1
ATOM 700 N N . HIS A 1 86 ? 16.706 13.110 -14.894 1.00 90.44 86 HIS A N 1
ATOM 701 C CA . HIS A 1 86 ? 16.112 13.859 -13.775 1.00 90.44 86 HIS A CA 1
ATOM 702 C C . HIS A 1 86 ? 14.593 14.005 -13.902 1.00 90.44 86 HIS A C 1
ATOM 704 O O . HIS A 1 86 ? 13.904 13.939 -12.893 1.00 90.44 86 HIS A O 1
ATOM 710 N N . TYR A 1 87 ? 14.056 14.122 -15.117 1.00 90.25 87 TYR A N 1
ATOM 711 C CA . TYR A 1 87 ? 12.610 14.189 -15.330 1.00 90.25 87 TYR A CA 1
ATOM 712 C C . TYR A 1 87 ? 11.908 12.879 -14.942 1.00 90.25 87 TYR A C 1
ATOM 714 O O . TYR A 1 87 ? 10.887 12.898 -14.255 1.00 90.25 87 TYR A O 1
ATOM 722 N N . HIS A 1 88 ? 12.479 11.730 -15.324 1.00 90.69 88 HIS A N 1
ATOM 723 C CA . HIS A 1 88 ? 11.941 10.426 -14.922 1.00 90.69 88 HIS A CA 1
ATOM 724 C C . HIS A 1 88 ? 12.007 10.223 -13.406 1.00 90.69 88 HIS A C 1
ATOM 726 O O . HIS A 1 88 ? 11.019 9.799 -12.809 1.00 90.69 88 HIS A O 1
ATOM 732 N N . ALA A 1 89 ? 13.130 10.581 -12.778 1.00 91.81 89 ALA A N 1
ATOM 733 C CA . ALA A 1 89 ? 13.274 10.505 -11.328 1.00 91.81 89 ALA A CA 1
ATOM 734 C C . ALA A 1 89 ? 12.306 11.455 -10.597 1.00 91.81 89 ALA A C 1
ATOM 736 O O . ALA A 1 89 ? 11.677 11.042 -9.625 1.00 91.81 89 ALA A O 1
ATOM 737 N N . PHE A 1 90 ? 12.117 12.685 -11.089 1.00 94.62 90 PHE A N 1
ATOM 738 C CA . PHE A 1 90 ? 11.110 13.622 -10.579 1.00 94.62 90 PHE A CA 1
ATOM 739 C C . PHE A 1 90 ? 9.711 13.006 -10.619 1.00 94.62 90 PHE A C 1
ATOM 741 O O . PHE A 1 90 ? 9.042 12.944 -9.590 1.00 94.62 90 PHE A O 1
ATOM 748 N N . ARG A 1 91 ? 9.285 12.505 -11.786 1.00 94.69 91 ARG A N 1
ATOM 749 C CA . ARG A 1 91 ? 7.955 11.901 -11.943 1.00 94.69 91 ARG A CA 1
ATOM 750 C C . ARG A 1 91 ? 7.765 10.705 -11.029 1.00 94.69 91 ARG A C 1
ATOM 752 O O . ARG A 1 91 ? 6.704 10.581 -10.430 1.00 94.69 91 ARG A O 1
ATOM 759 N N . TRP A 1 92 ? 8.762 9.834 -10.922 1.00 92.25 92 TRP A N 1
ATOM 760 C CA . TRP A 1 92 ? 8.670 8.658 -10.064 1.00 92.25 92 TRP A CA 1
ATOM 761 C C . TRP A 1 92 ? 8.510 9.051 -8.588 1.00 92.25 92 TRP A C 1
ATOM 763 O O . TRP A 1 92 ? 7.576 8.589 -7.938 1.00 92.25 92 TRP A O 1
ATOM 773 N N . ASN A 1 93 ? 9.330 9.987 -8.095 1.00 94.44 93 ASN A N 1
ATOM 774 C CA . ASN A 1 93 ? 9.230 10.483 -6.720 1.00 94.44 93 ASN A CA 1
ATOM 775 C C . ASN A 1 93 ? 7.920 11.240 -6.457 1.00 94.44 93 ASN A C 1
ATOM 777 O O . ASN A 1 93 ? 7.319 11.057 -5.405 1.00 94.44 93 ASN A O 1
ATOM 781 N N . LEU A 1 94 ? 7.433 12.044 -7.409 1.00 94.69 94 LEU A N 1
ATOM 782 C CA . LEU A 1 94 ? 6.157 12.746 -7.259 1.00 94.69 94 LEU A CA 1
ATOM 783 C C . LEU A 1 94 ? 4.982 11.763 -7.171 1.00 94.69 94 LEU A C 1
ATOM 785 O O . LEU A 1 94 ? 4.135 11.903 -6.295 1.00 94.69 94 LEU A O 1
ATOM 789 N N . ASN A 1 95 ? 4.941 10.751 -8.043 1.00 93.69 95 ASN A N 1
ATOM 790 C CA . ASN A 1 95 ? 3.894 9.729 -7.987 1.00 93.69 95 ASN A CA 1
ATOM 791 C C . ASN A 1 95 ? 3.971 8.918 -6.686 1.00 93.69 95 ASN A C 1
ATOM 793 O O . ASN A 1 95 ? 2.934 8.654 -6.084 1.00 93.69 95 ASN A O 1
ATOM 797 N N . ALA A 1 96 ? 5.175 8.577 -6.215 1.00 92.94 96 ALA A N 1
ATOM 798 C CA . ALA A 1 96 ? 5.359 7.916 -4.924 1.00 92.94 96 ALA A CA 1
ATOM 799 C C . ALA A 1 96 ? 4.868 8.789 -3.755 1.00 92.94 96 ALA A C 1
ATOM 801 O O . ALA A 1 96 ? 4.144 8.295 -2.894 1.00 92.94 96 ALA A O 1
ATOM 802 N N . ALA A 1 97 ? 5.179 10.091 -3.756 1.00 93.00 97 ALA A N 1
ATOM 803 C CA . ALA A 1 97 ? 4.689 11.031 -2.747 1.00 93.00 97 ALA A CA 1
ATOM 804 C C . ALA A 1 97 ? 3.156 11.095 -2.733 1.00 93.00 97 ALA A C 1
ATOM 806 O O . ALA A 1 97 ? 2.544 10.952 -1.679 1.00 93.00 97 ALA A O 1
ATOM 807 N N . LEU A 1 98 ? 2.532 11.249 -3.907 1.00 93.12 98 LEU A N 1
ATOM 808 C CA . LEU A 1 98 ? 1.073 11.285 -4.041 1.00 93.12 98 LEU A CA 1
ATOM 809 C C . LEU A 1 98 ? 0.421 9.970 -3.605 1.00 93.12 98 LEU A C 1
ATOM 811 O O . LEU A 1 98 ? -0.622 9.993 -2.956 1.00 93.12 98 LEU A O 1
ATOM 815 N N . PHE A 1 99 ? 1.042 8.832 -3.919 1.00 90.69 99 PHE A N 1
ATOM 816 C CA . PHE A 1 99 ? 0.569 7.524 -3.481 1.00 90.69 99 PHE A CA 1
ATOM 817 C C . PHE A 1 99 ? 0.599 7.397 -1.955 1.00 90.69 99 PHE A C 1
ATOM 819 O O . PHE A 1 99 ? -0.430 7.095 -1.355 1.00 90.69 99 PHE A O 1
ATOM 826 N N . VAL A 1 100 ? 1.737 7.685 -1.310 1.00 90.06 100 VAL A N 1
ATOM 827 C CA . VAL A 1 100 ? 1.856 7.634 0.160 1.00 90.06 100 VAL A CA 1
ATOM 828 C C . VAL A 1 100 ? 0.883 8.614 0.820 1.00 90.06 100 VAL A C 1
ATOM 830 O O . VAL A 1 100 ? 0.249 8.275 1.818 1.00 90.06 100 VAL A O 1
ATOM 833 N N . HIS A 1 101 ? 0.702 9.799 0.237 1.00 91.75 101 HIS A N 1
ATOM 834 C CA . HIS A 1 101 ? -0.260 10.786 0.715 1.00 91.75 101 HIS A CA 1
ATOM 835 C C . HIS A 1 101 ? -1.699 10.249 0.645 1.00 91.75 101 HIS A C 1
ATOM 837 O O . HIS A 1 101 ? -2.432 10.311 1.634 1.00 91.75 101 HIS A O 1
ATOM 843 N N . LEU A 1 102 ? -2.099 9.668 -0.489 1.00 90.75 102 LEU A N 1
ATOM 844 C CA . LEU A 1 102 ? -3.424 9.071 -0.660 1.00 90.75 102 LEU A CA 1
ATOM 845 C C . LEU A 1 102 ? -3.661 7.945 0.353 1.00 90.75 102 LEU A C 1
ATOM 847 O O . LEU A 1 102 ? -4.691 7.925 1.023 1.00 90.75 102 LEU A O 1
ATOM 851 N N . VAL A 1 103 ? -2.690 7.045 0.501 1.00 89.06 103 VAL A N 1
ATOM 852 C CA . VAL A 1 103 ? -2.711 5.960 1.490 1.00 89.06 103 VAL A CA 1
ATOM 853 C C . VAL A 1 103 ? -2.933 6.511 2.902 1.00 89.06 103 VAL A C 1
ATOM 855 O O . VAL A 1 103 ? -3.795 6.023 3.629 1.00 89.06 103 VAL A O 1
ATOM 858 N N . ASN A 1 104 ? -2.194 7.556 3.272 1.00 91.31 104 ASN A N 1
ATOM 859 C CA . ASN A 1 104 ? -2.318 8.243 4.554 1.00 91.31 104 ASN A CA 1
ATOM 860 C C . ASN A 1 104 ? -3.729 8.815 4.787 1.00 91.31 104 ASN A C 1
ATOM 862 O O . ASN A 1 104 ? -4.267 8.692 5.887 1.00 91.31 104 ASN A O 1
ATOM 866 N N . VAL A 1 105 ? -4.341 9.422 3.767 1.00 90.50 105 VAL A N 1
ATOM 867 C CA . VAL A 1 105 ? -5.706 9.967 3.857 1.00 90.50 105 VAL A CA 1
ATOM 868 C C . VAL A 1 105 ? -6.729 8.848 4.020 1.00 90.50 105 VAL A C 1
ATOM 870 O O . VAL A 1 105 ? -7.614 8.951 4.868 1.00 90.50 105 VAL A O 1
ATOM 873 N N . LEU A 1 106 ? -6.598 7.770 3.243 1.00 88.12 106 LEU A N 1
ATOM 874 C CA . LEU A 1 106 ? -7.497 6.617 3.308 1.00 88.12 106 LEU A CA 1
ATOM 875 C C . LEU A 1 106 ? -7.400 5.900 4.660 1.00 88.12 106 LEU A C 1
ATOM 877 O O . LEU A 1 106 ? -8.424 5.519 5.224 1.00 88.12 106 LEU A O 1
ATOM 881 N N . ASP A 1 107 ? -6.190 5.757 5.200 1.00 87.06 107 ASP A N 1
ATOM 882 C CA . ASP A 1 107 ? -5.953 5.197 6.531 1.00 87.06 107 ASP A CA 1
ATOM 883 C C . ASP A 1 107 ? -6.605 6.056 7.627 1.00 87.06 107 ASP A C 1
ATOM 885 O O . ASP A 1 107 ? -7.344 5.529 8.463 1.00 87.06 107 ASP A O 1
ATOM 889 N N . ALA A 1 108 ? -6.404 7.378 7.582 1.00 85.88 108 ALA A N 1
ATOM 890 C CA . ALA A 1 108 ? -7.021 8.303 8.527 1.00 85.88 108 ALA A CA 1
ATOM 891 C C . ALA A 1 108 ? -8.555 8.275 8.435 1.00 85.88 108 ALA A C 1
ATOM 893 O O . ALA A 1 108 ? -9.227 8.201 9.468 1.00 85.88 108 ALA A O 1
ATOM 894 N N . ALA A 1 109 ? -9.108 8.269 7.219 1.00 86.88 109 ALA A N 1
ATOM 895 C CA . ALA A 1 109 ? -10.544 8.194 6.977 1.00 86.88 109 ALA A CA 1
ATOM 896 C C . ALA A 1 109 ? -11.143 6.880 7.512 1.00 86.88 109 ALA A C 1
ATOM 898 O O . ALA A 1 109 ? -12.110 6.916 8.272 1.00 86.88 109 ALA A O 1
ATOM 899 N N . ASP A 1 110 ? -10.550 5.726 7.188 1.00 83.88 110 ASP A N 1
ATOM 900 C CA . ASP A 1 110 ? -11.021 4.409 7.650 1.00 83.88 110 ASP A CA 1
ATOM 901 C C . ASP A 1 110 ? -11.104 4.322 9.182 1.00 83.88 110 ASP A C 1
ATOM 903 O O . ASP A 1 110 ? -12.015 3.693 9.724 1.00 83.88 110 ASP A O 1
ATOM 907 N N . VAL A 1 111 ? -10.182 4.961 9.905 1.00 78.94 111 VAL A N 1
ATOM 908 C CA . VAL A 1 111 ? -10.236 5.011 11.373 1.00 78.94 111 VAL A CA 1
ATOM 909 C C . VAL A 1 111 ? -11.277 6.012 11.867 1.00 78.94 111 VAL A C 1
ATOM 911 O O . VAL A 1 111 ? -12.033 5.702 12.784 1.00 78.94 111 VAL A O 1
ATOM 914 N N . SER A 1 112 ? -11.353 7.189 11.254 1.00 80.81 112 SER A N 1
ATOM 915 C CA . SER A 1 112 ? -12.232 8.271 11.695 1.00 80.81 112 SER A CA 1
ATOM 916 C C . SER A 1 112 ? -13.720 8.013 11.464 1.00 80.81 112 SER A C 1
ATOM 918 O O . SER A 1 112 ? -14.539 8.412 12.288 1.00 80.81 112 SER A O 1
ATOM 920 N N . PHE A 1 113 ? -14.092 7.334 10.379 1.00 80.56 113 PHE A N 1
ATOM 921 C CA . PHE A 1 113 ? -15.494 6.998 10.099 1.00 80.56 113 PHE A CA 1
ATOM 922 C C . PHE A 1 113 ? -15.996 5.776 10.888 1.00 80.56 113 PHE A C 1
ATOM 924 O O . PHE A 1 113 ? -17.186 5.454 10.837 1.00 80.56 113 PHE A O 1
ATOM 931 N N . ARG A 1 114 ? -15.129 5.104 11.658 1.00 72.62 114 ARG A N 1
ATOM 932 C CA . ARG A 1 114 ? -15.520 3.979 12.513 1.00 72.62 114 ARG A CA 1
ATOM 933 C C . ARG A 1 114 ? -15.852 4.438 13.929 1.00 72.62 114 ARG A C 1
ATOM 935 O O . ARG A 1 114 ? -15.002 4.936 14.657 1.00 72.62 114 ARG A O 1
ATOM 942 N N . LYS A 1 115 ? -17.084 4.165 14.367 1.00 62.09 115 LYS A N 1
ATOM 943 C CA . LYS A 1 115 ? -17.443 4.194 15.791 1.00 62.09 115 LYS A CA 1
ATOM 944 C C . LYS A 1 115 ? -16.844 2.949 16.453 1.00 62.09 115 LYS A C 1
ATOM 946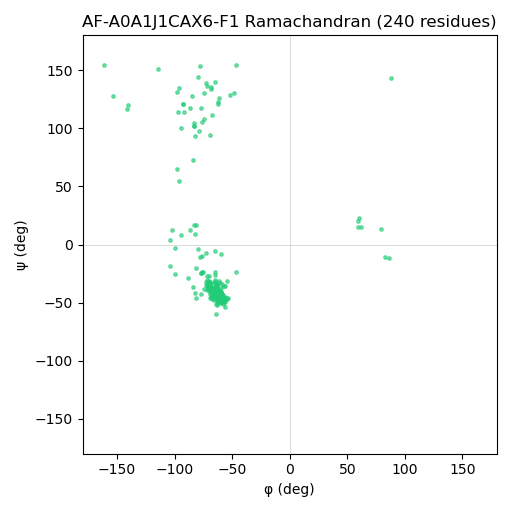 O O . LYS A 1 115 ? -17.316 1.847 16.179 1.00 62.09 115 LYS A O 1
ATOM 951 N N . ARG A 1 116 ? -15.796 3.105 17.271 1.00 58.72 116 ARG A N 1
ATOM 952 C CA . ARG A 1 116 ? -15.274 1.994 18.082 1.00 58.72 116 ARG A CA 1
ATOM 953 C C . ARG A 1 116 ? -16.311 1.640 19.156 1.00 58.72 116 ARG A C 1
ATOM 955 O O . ARG A 1 116 ? -16.841 2.562 19.776 1.00 58.72 116 ARG A O 1
ATOM 962 N N . PRO A 1 117 ? -16.615 0.358 19.397 1.00 51.53 117 PRO A N 1
ATOM 963 C CA . PRO A 1 117 ? -17.256 -0.023 20.646 1.00 51.53 117 PRO A CA 1
ATOM 964 C C . PRO A 1 117 ? -16.307 0.337 21.801 1.00 51.53 117 PRO A C 1
ATOM 966 O O . PRO A 1 117 ? -15.119 0.019 21.768 1.00 51.53 117 PRO A O 1
ATOM 969 N N . THR A 1 118 ? -16.804 1.100 22.769 1.00 42.44 118 THR A N 1
ATOM 970 C CA . THR A 1 118 ? -16.030 1.595 23.915 1.00 42.44 118 THR A CA 1
ATOM 971 C C . THR A 1 118 ? -15.777 0.468 24.921 1.00 42.44 118 THR A C 1
ATOM 973 O O . THR A 1 118 ? -16.718 -0.212 25.327 1.00 42.44 118 THR A O 1
ATOM 9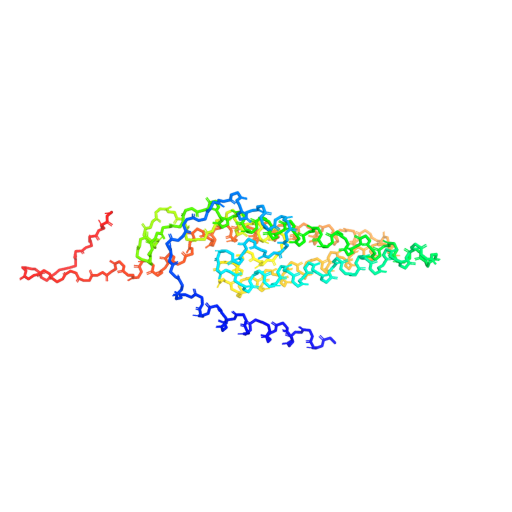76 N N . GLY A 1 119 ? -14.517 0.294 25.341 1.00 42.78 119 GLY A N 1
ATOM 977 C CA . GLY A 1 119 ? -14.080 -0.690 26.342 1.00 42.78 119 GLY A CA 1
ATOM 978 C C . GLY A 1 119 ? -13.733 -2.078 25.775 1.00 42.78 119 GLY A C 1
ATOM 979 O O . GLY A 1 119 ? -14.397 -2.579 24.870 1.00 42.78 119 GLY A O 1
ATOM 980 N N . TRP A 1 120 ? -12.704 -2.730 26.339 1.00 46.75 120 TRP A N 1
ATOM 981 C CA . TRP A 1 120 ? -12.255 -4.084 25.949 1.00 46.75 120 TRP A CA 1
ATOM 982 C C . TRP A 1 120 ? -13.381 -5.132 26.002 1.00 46.75 120 TRP A C 1
ATOM 984 O O . TRP A 1 120 ? -13.402 -6.058 25.198 1.00 46.75 120 TRP A O 1
ATOM 994 N N . GLN A 1 121 ? -14.338 -4.959 26.917 1.00 47.66 121 GLN A N 1
ATOM 995 C CA . GLN A 1 121 ? -15.463 -5.875 27.123 1.00 47.66 121 GLN A CA 1
ATOM 996 C C . GLN A 1 121 ? -16.628 -5.598 26.158 1.00 47.66 121 GLN A C 1
ATOM 998 O O . GLN A 1 121 ? -17.244 -6.535 25.663 1.00 47.66 121 GLN A O 1
ATOM 1003 N N . GLY A 1 122 ? -16.901 -4.327 25.837 1.00 51.12 122 GLY A N 1
ATOM 1004 C CA . GLY A 1 122 ? -18.013 -3.940 24.959 1.00 51.12 122 GLY A CA 1
ATOM 1005 C C . GLY A 1 122 ? -17.737 -4.168 23.472 1.00 51.12 122 GLY A C 1
ATOM 1006 O O . GLY A 1 122 ? -18.672 -4.325 22.692 1.00 51.12 122 GLY A O 1
ATOM 1007 N N . GLY A 1 123 ? -16.463 -4.192 23.064 1.00 59.78 123 GLY A N 1
ATOM 1008 C CA . GLY A 1 123 ? -16.077 -4.417 21.669 1.00 59.78 123 GLY A CA 1
ATOM 1009 C C . GLY A 1 123 ? -15.884 -5.867 21.263 1.00 59.78 123 GLY A C 1
ATOM 1010 O O . GLY A 1 123 ? -16.099 -6.192 20.101 1.00 59.78 123 GLY A O 1
ATOM 1011 N N . LEU A 1 124 ? -15.495 -6.730 22.200 1.00 65.56 124 LEU A N 1
ATOM 1012 C CA . LEU A 1 124 ? -15.200 -8.131 21.908 1.00 65.56 124 LEU A CA 1
ATOM 1013 C C . LEU A 1 124 ? -16.469 -8.952 21.620 1.00 65.56 124 LEU A C 1
ATOM 1015 O O . LEU A 1 124 ? -16.429 -9.856 20.793 1.00 65.56 124 LEU A O 1
ATOM 1019 N N . PHE A 1 125 ? -17.585 -8.601 22.265 1.00 64.75 125 PHE A N 1
ATOM 1020 C CA . PHE A 1 125 ? -18.897 -9.235 22.080 1.00 64.75 125 PHE A CA 1
ATOM 1021 C C . PHE A 1 125 ? -19.851 -8.409 21.203 1.00 64.75 125 PHE A C 1
ATOM 1023 O O . PHE A 1 125 ? -21.046 -8.674 21.166 1.00 64.75 125 PHE A O 1
ATOM 1030 N N . SER A 1 126 ? -19.352 -7.380 20.513 1.00 68.62 126 SER A N 1
ATOM 1031 C CA . SER A 1 126 ? -20.175 -6.589 19.598 1.00 68.62 126 SER A CA 1
ATOM 1032 C C . SER A 1 126 ? -20.336 -7.309 18.258 1.00 68.62 126 SER A C 1
ATOM 1034 O O . SER A 1 126 ? -19.365 -7.834 17.723 1.00 68.62 126 SER A O 1
ATOM 1036 N N . ASP A 1 127 ? -21.511 -7.198 17.632 1.00 72.00 127 ASP A N 1
ATOM 1037 C CA . ASP A 1 127 ? -21.755 -7.644 16.245 1.00 72.00 127 ASP A CA 1
ATOM 1038 C C . ASP A 1 127 ? -20.860 -6.941 15.202 1.00 72.00 127 ASP A C 1
ATOM 1040 O O . ASP A 1 127 ? -20.871 -7.265 14.011 1.00 72.00 127 ASP A O 1
ATOM 1044 N N . LYS A 1 128 ? -20.105 -5.919 15.622 1.00 77.75 128 LYS A N 1
ATOM 1045 C CA . LYS A 1 128 ? -19.208 -5.148 14.767 1.00 77.75 128 LYS A CA 1
ATOM 1046 C C . LYS A 1 128 ? -17.772 -5.651 14.909 1.00 77.75 128 LYS A C 1
ATOM 1048 O O . LYS A 1 128 ? -17.262 -5.717 16.024 1.00 77.75 128 LYS A O 1
ATOM 1053 N N . PRO A 1 129 ? -17.068 -5.899 13.790 1.00 79.81 129 PRO A N 1
ATOM 1054 C CA . PRO A 1 129 ? -15.695 -6.376 13.838 1.00 79.81 129 PRO A CA 1
ATOM 1055 C C . PRO A 1 129 ? -14.758 -5.327 14.455 1.00 79.81 129 PRO A C 1
ATOM 1057 O O . PRO A 1 129 ? -14.847 -4.129 14.162 1.00 79.81 129 PRO A O 1
ATOM 1060 N N . LEU A 1 130 ? -13.814 -5.794 15.275 1.00 81.31 130 LEU A N 1
ATOM 1061 C CA . LEU A 1 130 ? -12.811 -4.964 15.958 1.00 81.31 130 LEU A CA 1
ATOM 1062 C C . LEU A 1 130 ? -11.838 -4.271 14.982 1.00 81.31 130 LEU A C 1
ATOM 1064 O O . LEU A 1 130 ? -11.350 -3.167 15.241 1.00 81.31 130 LEU A O 1
ATOM 1068 N N . LYS A 1 131 ? -11.555 -4.902 13.838 1.00 85.81 131 LYS A N 1
ATOM 1069 C CA . LYS A 1 131 ? -10.714 -4.371 12.752 1.00 85.81 131 LYS A CA 1
ATOM 1070 C C . LYS A 1 131 ? -11.582 -4.150 11.508 1.00 85.81 131 LYS A C 1
ATOM 1072 O O . LYS A 1 131 ? -12.577 -4.833 11.323 1.00 85.81 131 LYS A O 1
ATOM 1077 N N . SER A 1 132 ? -11.232 -3.184 10.652 1.00 87.38 132 SER A N 1
ATOM 1078 C CA . SER A 1 132 ? -12.033 -2.855 9.456 1.00 87.38 132 SER A CA 1
ATOM 1079 C C . SER A 1 132 ? -11.792 -3.898 8.377 1.00 87.38 132 SER A C 1
ATOM 1081 O O . SER A 1 132 ? -10.664 -3.964 7.885 1.00 87.38 132 SER A O 1
ATOM 1083 N N . PRO A 1 133 ? -12.808 -4.665 7.944 1.00 91.38 133 PRO A N 1
ATOM 1084 C CA . PRO A 1 133 ? -12.621 -5.645 6.880 1.00 91.38 133 PRO A CA 1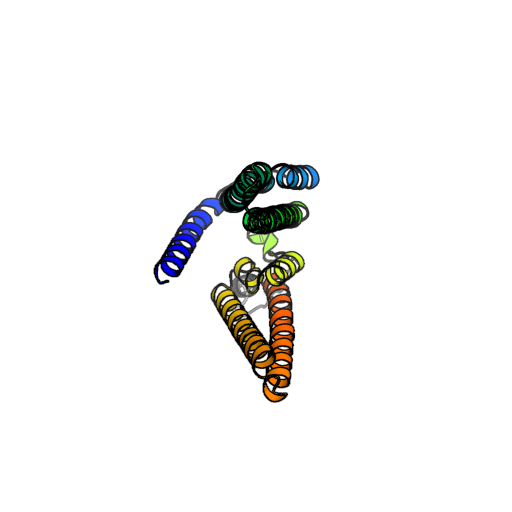
ATOM 1085 C C . PRO A 1 133 ? -12.276 -4.986 5.551 1.00 91.38 133 PRO A C 1
ATOM 1087 O O . PRO A 1 133 ? -11.316 -5.366 4.884 1.00 91.38 133 PRO A O 1
ATOM 1090 N N . ARG A 1 134 ? -12.997 -3.915 5.201 1.00 88.94 134 ARG A N 1
ATOM 1091 C CA . ARG A 1 134 ? -12.714 -3.122 3.996 1.00 88.94 134 ARG A CA 1
ATOM 1092 C C . ARG A 1 134 ? -11.348 -2.442 4.079 1.00 88.94 134 ARG A C 1
ATOM 1094 O O . ARG A 1 134 ? -10.624 -2.415 3.091 1.00 88.94 134 ARG A O 1
ATOM 1101 N N . GLY A 1 135 ? -10.974 -1.950 5.258 1.00 87.31 135 GLY A N 1
ATOM 1102 C CA . GLY A 1 135 ? -9.659 -1.367 5.502 1.00 87.31 135 GLY A CA 1
ATOM 1103 C C . GLY A 1 135 ? -8.523 -2.389 5.400 1.00 87.31 135 GLY A C 1
ATOM 1104 O O . GLY A 1 135 ? -7.453 -2.050 4.897 1.00 87.31 135 GLY A O 1
ATOM 1105 N N . ALA A 1 136 ? -8.734 -3.627 5.848 1.00 91.31 136 ALA A N 1
ATOM 1106 C CA . ALA A 1 136 ? -7.762 -4.711 5.718 1.00 91.31 136 ALA A CA 1
ATOM 1107 C C . ALA A 1 136 ? -7.582 -5.119 4.250 1.00 91.31 136 ALA A C 1
ATOM 1109 O O . ALA A 1 136 ? -6.455 -5.177 3.761 1.00 91.31 136 ALA A O 1
ATOM 1110 N N . ALA A 1 137 ? -8.693 -5.304 3.531 1.00 93.44 137 ALA A N 1
ATOM 1111 C CA . ALA A 1 137 ? -8.692 -5.607 2.103 1.00 93.44 137 ALA A CA 1
ATOM 1112 C C . ALA A 1 137 ? -7.970 -4.525 1.289 1.00 93.44 137 ALA A C 1
ATOM 1114 O O . ALA A 1 137 ? -7.112 -4.843 0.471 1.00 93.44 137 ALA A O 1
ATOM 1115 N N . LEU A 1 138 ? -8.268 -3.246 1.551 1.00 91.12 138 LEU A N 1
ATOM 1116 C CA . LEU A 1 138 ? -7.618 -2.125 0.874 1.00 91.12 138 LEU A CA 1
ATOM 1117 C C . LEU A 1 138 ? -6.105 -2.119 1.114 1.00 91.12 138 LEU A C 1
ATOM 1119 O O . LEU A 1 138 ? -5.344 -1.947 0.168 1.00 91.12 138 LEU A O 1
ATOM 1123 N N . ARG A 1 139 ? -5.659 -2.343 2.356 1.00 88.25 139 ARG A N 1
ATOM 1124 C CA . ARG A 1 139 ? -4.227 -2.407 2.682 1.00 88.25 139 ARG A CA 1
ATOM 1125 C C . ARG A 1 139 ? -3.536 -3.550 1.936 1.00 88.25 139 ARG A C 1
ATOM 1127 O O . ARG A 1 139 ? -2.513 -3.294 1.311 1.00 88.25 139 ARG A O 1
ATOM 1134 N N . SER A 1 140 ? -4.117 -4.754 1.915 1.00 92.19 140 SER A N 1
ATOM 1135 C CA . SER A 1 140 ? -3.577 -5.877 1.125 1.00 92.19 140 SER A CA 1
ATOM 1136 C C . SER A 1 140 ? -3.601 -5.623 -0.380 1.00 92.19 140 SER A C 1
ATOM 1138 O O . SER A 1 140 ? -2.677 -6.027 -1.078 1.00 92.19 140 SER A O 1
ATOM 1140 N N . ALA A 1 141 ? -4.618 -4.924 -0.887 1.00 90.88 141 ALA A N 1
ATOM 1141 C CA . ALA A 1 141 ? -4.665 -4.550 -2.294 1.00 90.88 141 ALA A CA 1
ATOM 1142 C C . ALA A 1 141 ? -3.551 -3.540 -2.628 1.00 90.88 141 ALA A C 1
ATOM 1144 O O . ALA A 1 141 ? -2.876 -3.638 -3.647 1.00 90.88 141 ALA A O 1
ATOM 1145 N N . MET A 1 142 ? -3.294 -2.569 -1.758 1.00 88.38 142 MET A N 1
ATOM 1146 C CA . MET A 1 142 ? -2.218 -1.606 -1.995 1.00 88.38 142 MET A CA 1
ATOM 1147 C C . MET A 1 142 ? -0.838 -2.258 -1.921 1.00 88.38 142 MET A C 1
ATOM 1149 O O . MET A 1 142 ? 0.017 -1.986 -2.763 1.00 88.38 142 MET A O 1
ATOM 1153 N N . VAL A 1 143 ? -0.622 -3.103 -0.913 1.00 87.44 143 VAL A N 1
ATOM 1154 C CA . VAL A 1 143 ? 0.640 -3.806 -0.692 1.00 87.44 143 VAL A CA 1
ATOM 1155 C C . VAL A 1 143 ? 0.333 -5.229 -0.220 1.00 87.44 143 VAL A C 1
ATOM 1157 O O . VAL A 1 143 ? -0.219 -5.393 0.873 1.00 87.44 143 VAL A O 1
ATOM 1160 N N . PRO A 1 144 ? 0.719 -6.263 -0.989 1.00 86.56 144 PRO A N 1
ATOM 1161 C CA . PRO A 1 144 ? 0.568 -7.651 -0.577 1.00 86.56 144 PRO A CA 1
ATOM 1162 C C . PRO A 1 144 ? 1.082 -7.917 0.838 1.00 86.56 144 PRO A C 1
ATOM 1164 O O . PRO A 1 144 ? 2.190 -7.517 1.197 1.00 86.56 144 PRO A O 1
ATOM 1167 N N . GLY A 1 145 ? 0.263 -8.583 1.653 1.00 86.19 145 GLY A N 1
ATOM 1168 C CA . GLY A 1 145 ? 0.583 -8.898 3.047 1.00 86.19 145 GLY A CA 1
ATOM 1169 C C . GLY A 1 145 ? 0.309 -7.774 4.057 1.00 86.19 145 GLY A C 1
ATOM 1170 O O . GLY A 1 145 ? 0.321 -8.030 5.263 1.00 86.19 145 GLY A O 1
ATOM 1171 N N . TRP A 1 146 ? 0.021 -6.539 3.624 1.00 88.00 146 TRP A N 1
ATOM 1172 C CA . TRP A 1 146 ? -0.196 -5.424 4.555 1.00 88.00 146 TRP A CA 1
ATOM 1173 C C . TRP A 1 146 ? -1.517 -5.533 5.331 1.00 88.00 146 TRP A C 1
ATOM 1175 O O . TRP A 1 146 ? -1.567 -5.214 6.522 1.00 88.00 146 TRP A O 1
ATOM 1185 N N . GLY A 1 147 ? -2.583 -6.051 4.720 1.00 90.12 147 GLY A N 1
ATOM 1186 C CA . GLY A 1 147 ? -3.831 -6.319 5.436 1.00 90.12 147 GLY A CA 1
ATOM 1187 C C . GLY A 1 147 ? -3.663 -7.370 6.538 1.00 90.12 147 GLY A C 1
ATOM 1188 O O . GLY A 1 147 ? -4.230 -7.206 7.614 1.00 90.12 147 GLY A O 1
ATOM 1189 N N . GLN A 1 148 ? -2.813 -8.380 6.337 1.00 92.06 148 GLN A N 1
ATOM 1190 C CA . GLN A 1 148 ? -2.490 -9.373 7.367 1.00 92.06 148 GLN A CA 1
ATOM 1191 C C . GLN A 1 148 ? -1.687 -8.771 8.524 1.00 92.06 148 GLN A C 1
ATOM 1193 O O . GLN A 1 148 ? -1.930 -9.112 9.680 1.00 92.06 148 GLN A O 1
ATOM 1198 N N . VAL A 1 149 ? -0.768 -7.844 8.239 1.00 88.81 149 VAL A N 1
ATOM 1199 C CA . VAL A 1 149 ? -0.073 -7.066 9.281 1.00 88.81 149 VAL A CA 1
ATOM 1200 C C . VAL A 1 149 ? -1.078 -6.238 10.087 1.00 88.81 149 VAL A C 1
ATOM 1202 O O . VAL A 1 149 ? -0.996 -6.192 11.312 1.00 88.81 149 VAL A O 1
ATOM 1205 N N . TYR A 1 150 ? -2.072 -5.637 9.425 1.00 86.06 150 TYR A N 1
ATOM 1206 C CA . TYR A 1 150 ? -3.134 -4.876 10.089 1.00 86.06 150 TYR A CA 1
ATOM 1207 C C . TYR A 1 150 ? -4.006 -5.736 11.027 1.00 86.06 150 TYR A C 1
ATOM 1209 O O . TYR A 1 150 ? -4.419 -5.268 12.095 1.00 86.06 150 TYR A O 1
ATOM 1217 N N . THR A 1 151 ? -4.251 -6.996 10.660 1.00 89.00 151 THR A N 1
ATOM 1218 C CA . THR A 1 151 ? -4.938 -7.989 11.504 1.00 89.00 151 THR A CA 1
ATOM 1219 C C . THR A 1 151 ? -3.991 -8.732 12.457 1.00 89.00 151 THR A C 1
ATOM 1221 O O . THR A 1 151 ? -4.385 -9.752 13.010 1.00 89.00 151 THR A O 1
ATOM 1224 N N . GLU A 1 152 ? -2.750 -8.260 12.632 1.00 88.12 152 GLU A N 1
ATOM 1225 C CA . GLU A 1 152 ? -1.716 -8.824 13.526 1.00 88.12 152 GLU A CA 1
ATOM 1226 C C . GLU A 1 152 ? -1.315 -10.274 13.206 1.00 88.12 152 GLU A C 1
ATOM 1228 O O . GLU A 1 152 ? -0.744 -10.994 14.024 1.00 88.12 152 GLU A O 1
ATOM 1233 N N . SER A 1 153 ? -1.547 -10.703 11.966 1.00 88.81 153 SER A N 1
ATOM 1234 C CA . SER A 1 153 ? -1.109 -11.996 11.448 1.00 88.81 153 SER A CA 1
ATOM 1235 C C . SER A 1 153 ? 0.183 -11.842 10.644 1.00 88.81 153 SER A C 1
ATOM 1237 O O . SER A 1 153 ? 0.231 -12.048 9.431 1.00 88.81 153 SER A O 1
ATOM 1239 N N . TYR A 1 154 ? 1.257 -11.451 11.331 1.00 88.62 154 TYR A N 1
ATOM 1240 C CA . TYR A 1 154 ? 2.528 -11.077 10.698 1.00 88.62 154 TYR A CA 1
ATOM 1241 C C . TYR A 1 154 ? 3.150 -12.200 9.862 1.00 88.62 154 TYR A C 1
ATOM 1243 O O . TYR A 1 154 ? 3.628 -11.948 8.759 1.00 88.62 154 TYR A O 1
ATOM 1251 N N . LEU A 1 155 ? 3.104 -13.445 10.349 1.00 90.88 155 LEU A N 1
ATOM 1252 C CA . LEU A 1 155 ? 3.650 -14.595 9.621 1.00 90.88 155 LEU A CA 1
ATOM 1253 C C . LEU A 1 155 ? 2.889 -14.863 8.318 1.00 90.88 155 LEU A C 1
ATOM 1255 O O . LEU A 1 155 ? 3.518 -15.129 7.296 1.00 90.88 155 LEU A O 1
ATOM 1259 N N . LYS A 1 156 ? 1.555 -14.729 8.327 1.00 90.06 156 LYS A N 1
ATOM 1260 C CA . LYS A 1 156 ? 0.752 -14.817 7.099 1.00 90.06 156 LYS A CA 1
ATOM 1261 C C . LYS A 1 156 ? 1.097 -13.680 6.147 1.00 90.06 156 LYS A C 1
ATOM 1263 O O . LYS A 1 156 ? 1.310 -13.926 4.966 1.00 90.06 156 LYS A O 1
ATOM 1268 N N . GLY A 1 157 ? 1.198 -12.454 6.665 1.00 89.94 157 GLY A N 1
ATOM 1269 C CA . GLY A 1 157 ? 1.572 -11.286 5.869 1.00 89.94 157 GLY A CA 1
ATOM 1270 C C . GLY A 1 157 ? 2.918 -11.465 5.173 1.00 89.94 157 GLY A C 1
ATOM 1271 O O . GLY A 1 157 ? 3.019 -11.240 3.970 1.00 89.94 157 GLY A O 1
ATOM 1272 N N . LEU A 1 158 ? 3.925 -11.958 5.899 1.00 91.25 158 LEU A N 1
ATOM 1273 C CA . LEU A 1 158 ? 5.233 -12.272 5.332 1.00 91.25 158 LEU A CA 1
ATOM 1274 C C . LEU A 1 158 ? 5.148 -13.378 4.273 1.00 91.25 158 LEU A C 1
ATOM 1276 O O . LEU A 1 158 ? 5.714 -13.227 3.193 1.00 91.25 158 LEU A O 1
ATOM 1280 N N . ALA A 1 159 ? 4.433 -14.470 4.553 1.00 92.50 159 ALA A N 1
ATOM 1281 C CA . ALA A 1 159 ? 4.277 -15.574 3.608 1.00 92.50 159 ALA A CA 1
ATOM 1282 C C . ALA A 1 159 ? 3.608 -15.121 2.299 1.00 92.50 159 ALA A C 1
ATOM 1284 O O . ALA A 1 159 ? 4.095 -15.449 1.214 1.00 92.50 159 ALA A O 1
ATOM 1285 N N . PHE A 1 160 ? 2.542 -14.322 2.386 1.00 93.12 160 PHE A N 1
ATOM 1286 C CA . PHE A 1 160 ? 1.875 -13.749 1.218 1.00 93.12 160 PHE A CA 1
ATOM 1287 C C . PHE A 1 160 ? 2.785 -12.800 0.443 1.00 93.12 160 PHE A C 1
ATOM 1289 O O . PHE A 1 160 ? 2.921 -12.951 -0.768 1.00 93.12 160 PHE A O 1
ATOM 1296 N N . ALA A 1 161 ? 3.472 -11.884 1.131 1.00 92.00 161 ALA A N 1
ATOM 1297 C CA . ALA A 1 161 ? 4.392 -10.951 0.489 1.00 92.00 161 ALA A CA 1
ATOM 1298 C C . ALA A 1 161 ? 5.519 -11.679 -0.264 1.00 92.00 161 ALA A C 1
ATOM 1300 O O . ALA A 1 161 ? 5.833 -11.328 -1.400 1.00 92.00 161 ALA A O 1
ATOM 1301 N N . LEU A 1 162 ? 6.105 -12.721 0.337 1.00 94.38 162 LEU A N 1
ATOM 1302 C CA . LEU A 1 162 ? 7.138 -13.533 -0.311 1.00 94.38 162 LEU A CA 1
ATOM 1303 C C . LEU A 1 162 ? 6.587 -14.340 -1.492 1.00 94.38 162 LEU A C 1
ATOM 1305 O O . LEU A 1 162 ? 7.269 -14.465 -2.509 1.00 94.38 162 LEU A O 1
ATOM 1309 N N . THR A 1 163 ? 5.361 -14.855 -1.378 1.00 95.00 163 THR A N 1
ATOM 1310 C CA . THR A 1 163 ? 4.692 -15.596 -2.4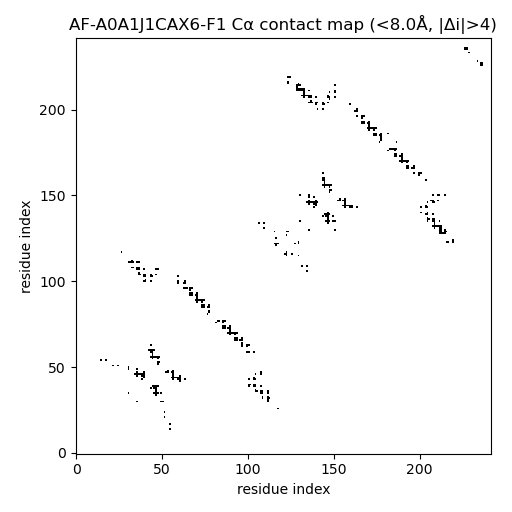57 1.00 95.00 163 THR A CA 1
ATOM 1311 C C . THR A 1 163 ? 4.440 -14.693 -3.661 1.00 95.00 163 THR A C 1
ATOM 1313 O O . THR A 1 163 ? 4.854 -15.026 -4.772 1.00 95.00 163 THR A O 1
ATOM 1316 N N . ASP A 1 164 ? 3.841 -13.524 -3.447 1.00 94.25 164 ASP A N 1
ATOM 1317 C CA . ASP A 1 164 ? 3.557 -12.575 -4.524 1.00 94.25 164 ASP A CA 1
ATOM 1318 C C . ASP A 1 164 ? 4.849 -12.025 -5.136 1.00 94.25 164 ASP A C 1
ATOM 1320 O O . ASP A 1 164 ? 4.959 -11.933 -6.361 1.00 94.25 164 ASP A O 1
ATOM 1324 N N . LEU A 1 165 ? 5.873 -11.752 -4.319 1.00 95.38 165 LEU A N 1
ATOM 1325 C CA . LEU A 1 165 ? 7.192 -11.351 -4.811 1.00 95.38 165 LEU A CA 1
ATOM 1326 C C . LEU A 1 165 ? 7.824 -12.438 -5.687 1.00 95.38 165 LEU A C 1
ATOM 1328 O O . LEU A 1 165 ? 8.352 -12.137 -6.758 1.00 95.38 165 LEU A O 1
ATOM 1332 N N . TYR A 1 166 ? 7.761 -13.699 -5.257 1.00 97.25 166 TYR A N 1
ATOM 1333 C CA . TYR A 1 166 ? 8.276 -14.827 -6.025 1.00 97.25 166 TYR A CA 1
ATOM 1334 C C . TYR A 1 166 ? 7.546 -14.979 -7.365 1.00 97.25 166 TYR A C 1
ATOM 1336 O O . TYR A 1 166 ? 8.190 -15.103 -8.410 1.00 97.25 166 TYR A O 1
ATOM 1344 N N . LEU A 1 167 ? 6.212 -14.933 -7.361 1.00 97.38 167 LEU A N 1
ATOM 1345 C CA . LEU A 1 167 ? 5.403 -15.053 -8.576 1.00 97.38 167 LEU A CA 1
ATOM 1346 C C . LEU A 1 167 ? 5.649 -13.880 -9.533 1.00 97.38 167 LEU A C 1
ATOM 1348 O O . LEU A 1 167 ? 5.835 -14.098 -10.733 1.00 97.38 167 LEU A O 1
ATOM 1352 N N . ALA A 1 168 ? 5.735 -12.656 -9.008 1.00 96.12 168 ALA A N 1
ATOM 1353 C CA . ALA A 1 168 ? 6.080 -11.471 -9.783 1.00 96.12 168 ALA A CA 1
ATOM 1354 C C . ALA A 1 168 ? 7.487 -11.577 -10.386 1.00 96.12 168 ALA A C 1
ATOM 1356 O O . ALA A 1 168 ? 7.667 -11.293 -11.571 1.00 96.12 168 ALA A O 1
ATOM 1357 N N . PHE A 1 169 ? 8.470 -12.049 -9.613 1.00 97.44 169 PHE A N 1
ATOM 1358 C CA . PHE A 1 169 ? 9.831 -12.280 -10.096 1.00 97.44 169 PHE A CA 1
ATOM 1359 C C . PHE A 1 169 ? 9.859 -13.305 -11.236 1.00 97.44 169 PHE A C 1
ATOM 1361 O O . PHE A 1 169 ? 10.471 -13.056 -12.275 1.00 97.44 169 PHE A O 1
ATOM 1368 N N . ARG A 1 170 ? 9.145 -14.430 -11.095 1.00 98.00 170 ARG A N 1
ATOM 1369 C CA . ARG A 1 170 ? 9.047 -15.459 -12.143 1.00 98.00 170 ARG A CA 1
ATOM 1370 C C . ARG A 1 170 ? 8.366 -14.938 -13.407 1.00 98.00 170 ARG A C 1
ATOM 1372 O O . ARG A 1 170 ? 8.876 -15.176 -14.502 1.00 98.00 170 ARG A O 1
ATOM 1379 N N . ALA A 1 171 ? 7.263 -14.202 -13.269 1.00 97.12 171 ALA A N 1
ATOM 1380 C CA . ALA A 1 171 ? 6.579 -13.577 -14.399 1.00 97.12 171 ALA A CA 1
ATOM 1381 C C . ALA A 1 171 ? 7.481 -12.554 -15.109 1.00 97.12 171 ALA A C 1
ATOM 1383 O O . ALA A 1 171 ? 7.545 -12.528 -16.338 1.00 97.12 171 ALA A O 1
ATOM 1384 N N . HIS A 1 172 ? 8.221 -11.747 -14.344 1.00 96.81 172 HIS A N 1
ATOM 1385 C CA . HIS A 1 172 ? 9.140 -10.750 -14.884 1.00 96.81 172 HIS A CA 1
ATOM 1386 C C . HIS A 1 172 ? 10.327 -11.385 -15.614 1.00 96.81 172 HIS A C 1
ATOM 1388 O O . HIS A 1 172 ? 10.648 -10.982 -16.731 1.00 96.81 172 HIS A O 1
ATOM 1394 N N . GLN A 1 173 ? 10.940 -12.415 -15.027 1.00 97.12 173 GLN A N 1
ATOM 1395 C CA . GLN A 1 173 ? 12.036 -13.143 -15.661 1.00 97.12 173 GLN A CA 1
ATOM 1396 C C . GLN A 1 173 ? 11.588 -13.799 -16.973 1.00 97.12 173 GLN A C 1
ATOM 1398 O O . GLN A 1 173 ? 12.296 -13.717 -17.977 1.00 97.12 173 GLN A O 1
ATOM 1403 N N . ALA A 1 174 ? 10.397 -14.403 -16.988 1.00 96.00 174 ALA A N 1
ATOM 1404 C CA . ALA A 1 174 ? 9.819 -14.962 -18.204 1.00 96.00 174 ALA A CA 1
ATOM 1405 C C . ALA A 1 174 ? 9.560 -13.879 -19.269 1.00 96.00 174 ALA A C 1
ATOM 1407 O O . ALA A 1 174 ? 9.827 -14.107 -20.448 1.00 96.00 174 ALA A O 1
ATOM 1408 N N . ASP A 1 175 ? 9.120 -12.676 -18.877 1.00 96.56 175 ASP A N 1
ATOM 1409 C CA . ASP A 1 175 ? 8.957 -11.551 -19.808 1.00 96.56 175 ASP A CA 1
ATOM 1410 C C . ASP A 1 175 ? 10.290 -11.086 -20.411 1.00 96.56 175 ASP A C 1
ATOM 1412 O O . ASP A 1 175 ? 10.372 -10.876 -21.621 1.00 96.56 175 ASP A O 1
ATOM 1416 N N . ILE A 1 176 ? 11.348 -10.974 -19.600 1.00 96.44 176 ILE A N 1
ATOM 1417 C CA . ILE A 1 176 ? 12.694 -10.628 -20.084 1.00 96.44 176 ILE A CA 1
ATOM 1418 C C . ILE A 1 176 ? 13.180 -11.671 -21.096 1.00 96.44 176 ILE A C 1
ATOM 1420 O O . ILE A 1 176 ? 13.600 -11.315 -22.201 1.00 96.44 176 ILE A O 1
ATOM 1424 N N . ASN A 1 177 ? 13.073 -12.956 -20.751 1.00 95.44 177 ASN A N 1
ATOM 1425 C CA . ASN A 1 177 ? 13.512 -14.046 -21.621 1.00 95.44 177 ASN A CA 1
ATOM 1426 C C . ASN A 1 177 ? 12.714 -14.071 -22.931 1.00 95.44 177 ASN A C 1
ATOM 1428 O O . ASN A 1 177 ? 13.300 -14.233 -24.003 1.00 95.44 177 ASN A O 1
ATOM 1432 N N . TYR A 1 178 ? 11.399 -13.835 -22.869 1.00 94.75 178 TYR A N 1
ATOM 1433 C CA . TYR A 1 178 ? 10.551 -13.724 -24.055 1.00 94.75 178 TYR A CA 1
ATOM 1434 C C . TYR A 1 178 ? 10.964 -12.554 -24.953 1.00 94.75 178 TYR A C 1
ATOM 1436 O O . TYR A 1 178 ? 11.064 -12.718 -26.167 1.00 94.75 178 TYR A O 1
ATOM 1444 N N . ARG A 1 179 ? 11.250 -11.377 -24.382 1.00 94.56 179 ARG A N 1
ATOM 1445 C CA . ARG A 1 179 ? 11.693 -10.210 -25.165 1.00 94.56 179 ARG A CA 1
ATOM 1446 C C . ARG A 1 179 ? 13.023 -10.453 -25.875 1.00 94.56 179 ARG A C 1
ATOM 1448 O O . ARG A 1 179 ? 13.205 -9.931 -26.972 1.00 94.56 179 ARG A O 1
ATOM 1455 N N . SER A 1 180 ? 13.921 -11.229 -25.266 1.00 94.88 180 SER A N 1
ATOM 1456 C CA . SER A 1 180 ? 15.243 -11.517 -25.831 1.00 94.88 180 SER A CA 1
ATOM 1457 C C . SER A 1 180 ? 15.238 -12.644 -26.865 1.00 94.88 180 SER A C 1
ATOM 1459 O O . SER A 1 180 ? 15.934 -12.536 -27.867 1.00 94.88 180 SER A O 1
ATOM 1461 N N . THR A 1 181 ? 14.503 -13.730 -26.621 1.00 94.31 181 THR A N 1
ATOM 1462 C CA . THR A 1 181 ? 14.544 -14.944 -27.467 1.00 94.31 181 THR A CA 1
ATOM 1463 C C . THR A 1 181 ? 13.380 -15.027 -28.451 1.00 94.31 181 THR A C 1
ATOM 1465 O O . THR A 1 181 ? 13.495 -15.661 -29.493 1.00 94.31 181 THR A O 1
ATOM 1468 N N . ARG A 1 182 ? 12.250 -14.385 -28.125 1.00 93.31 182 ARG A N 1
ATOM 1469 C CA . ARG A 1 182 ? 10.951 -14.503 -28.811 1.00 93.31 182 ARG A CA 1
ATOM 1470 C C . ARG A 1 182 ? 10.370 -15.921 -28.850 1.00 93.31 182 ARG A C 1
ATOM 1472 O O . ARG A 1 182 ? 9.411 -16.161 -29.582 1.00 93.31 182 ARG A O 1
ATOM 1479 N N . GLU A 1 183 ? 10.878 -16.842 -28.034 1.00 94.06 183 GLU A N 1
ATOM 1480 C CA . GLU A 1 183 ? 10.342 -18.201 -27.952 1.00 94.06 183 GLU A CA 1
ATOM 1481 C C . GLU A 1 183 ? 8.975 -18.230 -27.256 1.00 94.06 183 GLU A C 1
ATOM 1483 O O . GLU A 1 183 ? 8.767 -17.627 -26.198 1.00 94.06 183 GLU A O 1
ATOM 1488 N N . THR A 1 184 ? 8.037 -18.994 -27.816 1.00 93.50 184 THR A N 1
ATOM 1489 C CA . THR A 1 184 ? 6.666 -19.121 -27.294 1.00 93.50 184 THR A CA 1
ATOM 1490 C C . THR A 1 184 ? 6.620 -19.697 -25.880 1.00 93.50 184 THR A C 1
ATOM 1492 O O . THR A 1 184 ? 5.783 -19.274 -25.086 1.00 93.50 184 THR A O 1
ATOM 1495 N N . LYS A 1 185 ? 7.571 -20.566 -25.513 1.00 95.38 185 LYS A N 1
ATOM 1496 C CA . LYS A 1 185 ? 7.683 -21.137 -24.163 1.00 95.38 185 LYS A CA 1
ATOM 1497 C C . LYS A 1 185 ? 7.722 -20.061 -23.071 1.00 95.38 185 LYS A C 1
ATOM 1499 O O . LYS A 1 185 ? 6.988 -20.156 -22.090 1.00 95.38 185 LYS A O 1
ATOM 1504 N N . TYR A 1 186 ? 8.527 -19.009 -23.242 1.00 95.19 186 TYR A N 1
ATOM 1505 C CA . TYR A 1 186 ? 8.631 -17.938 -22.242 1.00 95.19 186 TYR A CA 1
ATOM 1506 C C . TYR A 1 186 ? 7.381 -17.056 -22.191 1.00 95.19 186 TYR A C 1
ATOM 1508 O O . TYR A 1 186 ? 7.024 -16.551 -21.126 1.00 95.19 186 TYR A O 1
ATOM 1516 N N . ARG A 1 187 ? 6.678 -16.897 -23.318 1.00 94.88 187 ARG A N 1
ATOM 1517 C CA . ARG A 1 187 ? 5.380 -16.209 -23.351 1.00 94.88 187 ARG A CA 1
ATOM 1518 C C . ARG A 1 187 ? 4.345 -16.953 -22.509 1.00 94.88 187 ARG A C 1
ATOM 1520 O O . ARG A 1 187 ? 3.611 -16.319 -21.747 1.00 94.88 187 ARG A O 1
ATOM 1527 N N . ASP A 1 188 ? 4.307 -18.274 -22.643 1.00 96.81 188 ASP A N 1
ATOM 1528 C CA . ASP A 1 188 ? 3.352 -19.129 -21.943 1.00 96.81 188 ASP A CA 1
ATOM 1529 C C . ASP A 1 188 ? 3.707 -19.224 -20.445 1.00 96.81 188 ASP A C 1
ATOM 1531 O O . ASP A 1 188 ? 2.822 -19.102 -19.596 1.00 96.81 188 ASP A O 1
ATOM 1535 N N . GLU A 1 189 ? 4.999 -19.300 -20.092 1.00 95.88 189 GLU A N 1
ATOM 1536 C CA . GLU A 1 189 ? 5.462 -19.189 -18.699 1.00 95.88 189 GLU A CA 1
ATOM 1537 C C . GLU A 1 189 ? 5.092 -17.841 -18.069 1.00 95.88 189 GLU A C 1
ATOM 1539 O O . GLU A 1 189 ? 4.555 -17.813 -16.958 1.00 95.88 189 GLU A O 1
ATOM 1544 N N . ARG A 1 190 ? 5.319 -16.725 -18.775 1.00 96.69 190 ARG A N 1
ATOM 1545 C CA . ARG A 1 190 ? 4.914 -15.393 -18.306 1.00 96.69 190 ARG A CA 1
ATOM 1546 C C . ARG A 1 190 ? 3.416 -15.361 -18.028 1.00 96.69 190 ARG A C 1
ATOM 1548 O O . ARG A 1 190 ? 3.015 -14.937 -16.951 1.00 96.69 190 ARG A O 1
ATOM 1555 N N . SER A 1 191 ? 2.595 -15.834 -18.971 1.00 97.88 191 SER A N 1
ATOM 1556 C CA . SER A 1 191 ? 1.137 -15.863 -18.807 1.00 97.88 191 SER A CA 1
ATOM 1557 C C . SER A 1 191 ? 0.716 -16.719 -17.610 1.00 97.88 191 SER A C 1
ATOM 1559 O O . SER A 1 191 ? -0.088 -16.266 -16.796 1.00 97.88 191 SER A O 1
ATOM 1561 N N . LYS A 1 192 ? 1.312 -17.905 -17.444 1.00 97.94 192 LYS A N 1
ATOM 1562 C CA . LYS A 1 192 ? 1.063 -18.798 -16.306 1.00 97.94 192 LYS A CA 1
ATOM 1563 C C . LYS A 1 192 ? 1.371 -18.126 -14.966 1.00 97.94 192 LYS A C 1
ATOM 1565 O O . LYS A 1 192 ? 0.520 -18.125 -14.079 1.00 97.94 192 LYS A O 1
ATOM 1570 N N . PHE A 1 193 ? 2.557 -17.535 -14.812 1.00 97.81 193 PHE A N 1
ATOM 1571 C CA . PHE A 1 193 ? 2.927 -16.869 -13.559 1.00 97.81 193 PHE A CA 1
ATOM 1572 C C . PHE A 1 193 ? 2.130 -15.587 -13.314 1.00 97.81 193 PHE A C 1
ATOM 1574 O O . PHE A 1 193 ? 1.808 -15.306 -12.165 1.00 97.81 193 PHE A O 1
ATOM 1581 N N . SER A 1 194 ? 1.744 -14.846 -14.357 1.00 97.56 194 SER A N 1
ATOM 1582 C CA . SER A 1 194 ? 0.825 -13.709 -14.217 1.00 97.56 194 SER A CA 1
ATOM 1583 C C . SER A 1 194 ? -0.558 -14.139 -13.718 1.00 97.56 194 SER A C 1
ATOM 1585 O O . SER A 1 194 ? -1.115 -13.468 -12.852 1.00 97.56 194 SER A O 1
ATOM 1587 N N . TRP A 1 195 ? -1.094 -15.266 -14.198 1.00 98.19 195 TRP A N 1
ATOM 1588 C CA . TRP A 1 195 ? -2.356 -15.818 -13.692 1.00 98.19 195 TRP A CA 1
ATOM 1589 C C . TRP A 1 195 ? -2.249 -16.274 -12.238 1.00 98.19 195 TRP A C 1
ATOM 1591 O O . TRP A 1 195 ? -3.120 -15.949 -11.433 1.00 98.19 195 TRP A O 1
ATOM 1601 N N . TYR A 1 196 ? -1.169 -16.975 -11.881 1.00 98.12 196 TYR A N 1
ATOM 1602 C CA . TYR A 1 196 ? -0.925 -17.367 -10.492 1.00 98.12 196 TYR A CA 1
ATOM 1603 C C . TYR A 1 196 ? -0.759 -16.160 -9.575 1.00 98.12 196 TYR A C 1
ATOM 1605 O O . TYR A 1 196 ? -1.336 -16.161 -8.493 1.00 98.12 196 TYR A O 1
ATOM 1613 N N . LEU A 1 197 ? -0.041 -15.123 -10.014 1.00 97.44 197 LEU A N 1
ATOM 1614 C CA . LEU A 1 197 ? 0.087 -13.874 -9.269 1.00 97.44 197 LEU A CA 1
ATOM 1615 C C . LEU A 1 197 ? -1.279 -13.215 -9.063 1.00 97.44 197 LEU A C 1
ATOM 1617 O O . LEU A 1 197 ? -1.602 -12.845 -7.945 1.00 97.44 197 LEU A O 1
ATOM 1621 N N . GLY A 1 198 ? -2.101 -13.101 -10.112 1.00 96.81 198 GLY A N 1
ATOM 1622 C CA . GLY A 1 198 ? -3.437 -12.510 -10.000 1.00 96.81 198 GLY A CA 1
ATOM 1623 C C . GLY A 1 198 ? -4.345 -13.275 -9.034 1.00 96.81 198 GLY A C 1
ATOM 1624 O O . GLY A 1 198 ? -5.008 -12.666 -8.195 1.00 96.81 198 GLY A O 1
ATOM 1625 N N . ALA A 1 199 ? -4.342 -14.608 -9.108 1.00 97.94 199 ALA A N 1
ATOM 1626 C CA . ALA A 1 199 ? -5.117 -15.453 -8.203 1.00 97.94 199 ALA A CA 1
ATOM 1627 C C . ALA A 1 199 ? -4.614 -15.362 -6.752 1.00 97.94 199 ALA A C 1
ATOM 1629 O O . ALA A 1 199 ? -5.417 -15.153 -5.844 1.00 97.94 199 ALA A O 1
ATOM 1630 N N . ALA A 1 200 ? -3.299 -15.474 -6.535 1.00 96.19 200 ALA A N 1
ATOM 1631 C CA . ALA A 1 200 ? -2.684 -15.348 -5.215 1.00 96.19 200 ALA A CA 1
ATOM 1632 C C . ALA A 1 200 ? -2.984 -13.978 -4.601 1.00 96.19 200 ALA A C 1
ATOM 1634 O O . ALA A 1 200 ? -3.487 -13.909 -3.482 1.00 96.19 200 ALA A O 1
ATOM 1635 N N . TYR A 1 201 ? -2.806 -12.909 -5.374 1.00 95.19 201 TYR A N 1
ATOM 1636 C CA . TYR A 1 201 ? -3.087 -11.544 -4.956 1.00 95.19 201 TYR A CA 1
ATOM 1637 C C . TYR A 1 201 ? -4.542 -11.365 -4.491 1.00 95.19 201 TYR A C 1
ATOM 1639 O O . TYR A 1 201 ? -4.775 -10.851 -3.396 1.00 95.19 201 TYR A O 1
ATOM 1647 N N . LEU A 1 202 ? -5.530 -11.857 -5.253 1.00 96.56 202 LEU A N 1
ATOM 1648 C CA . LEU A 1 202 ? -6.943 -11.818 -4.843 1.00 96.56 202 LEU A CA 1
ATOM 1649 C C . LEU A 1 202 ? -7.201 -12.613 -3.556 1.00 96.56 202 LEU A C 1
ATOM 1651 O O . LEU A 1 202 ? -7.948 -12.149 -2.692 1.00 96.56 202 LEU A O 1
ATOM 1655 N N . LEU A 1 203 ? -6.559 -13.775 -3.400 1.00 96.75 203 LEU A N 1
ATOM 1656 C CA . LEU A 1 203 ? -6.634 -14.560 -2.167 1.00 96.75 203 LEU A CA 1
ATOM 1657 C C . LEU A 1 203 ? -6.054 -13.792 -0.977 1.00 96.75 203 LEU A C 1
ATOM 1659 O O . LEU A 1 203 ? -6.648 -13.825 0.096 1.00 96.75 203 LEU A O 1
ATOM 1663 N N . THR A 1 204 ? -4.957 -13.050 -1.156 1.00 96.12 204 THR A N 1
ATOM 1664 C CA . THR A 1 204 ? -4.377 -12.244 -0.068 1.00 96.12 204 THR A CA 1
ATOM 1665 C C . THR A 1 204 ? -5.337 -11.147 0.405 1.00 96.12 204 THR A C 1
ATOM 1667 O O . THR A 1 204 ? -5.440 -10.885 1.606 1.00 96.12 204 THR A O 1
ATOM 1670 N N . VAL A 1 205 ? -6.071 -10.523 -0.524 1.00 96.81 205 VAL A N 1
ATOM 1671 C CA . VAL A 1 205 ? -7.065 -9.482 -0.230 1.00 96.81 205 VAL A CA 1
ATOM 1672 C C . VAL A 1 205 ? -8.276 -10.081 0.486 1.00 96.81 205 VAL A C 1
ATOM 1674 O O . VAL A 1 205 ? -8.722 -9.537 1.500 1.00 96.81 205 VAL A O 1
ATOM 1677 N N . ALA A 1 206 ? -8.785 -11.213 -0.007 1.00 97.12 206 ALA A N 1
ATOM 1678 C CA . ALA A 1 206 ? -9.914 -11.917 0.597 1.00 97.12 206 ALA A CA 1
ATOM 1679 C C . ALA A 1 206 ? -9.579 -12.464 1.997 1.00 97.12 206 ALA A C 1
ATOM 1681 O O . ALA A 1 206 ? -10.379 -12.316 2.922 1.00 97.12 206 ALA A O 1
ATOM 1682 N N . ASP A 1 207 ? -8.383 -13.031 2.184 1.00 96.56 207 ASP A N 1
ATOM 1683 C CA . ASP A 1 207 ? -7.915 -13.523 3.485 1.00 96.56 207 ASP A CA 1
ATOM 1684 C C . ASP A 1 207 ? -7.784 -12.384 4.504 1.00 96.56 207 ASP A C 1
ATOM 1686 O O . ASP A 1 207 ? -8.211 -12.538 5.647 1.00 96.56 207 ASP A O 1
ATOM 1690 N N . ALA A 1 208 ? -7.274 -11.216 4.099 1.00 95.94 208 ALA A N 1
ATOM 1691 C CA . ALA A 1 208 ? -7.200 -10.050 4.979 1.00 95.94 208 ALA A CA 1
ATOM 1692 C C . ALA A 1 208 ? -8.593 -9.543 5.385 1.00 95.94 208 ALA A C 1
ATOM 1694 O O . ALA A 1 208 ? -8.818 -9.195 6.547 1.00 95.94 208 ALA A O 1
ATOM 1695 N N . TYR A 1 209 ? -9.541 -9.537 4.443 1.00 95.31 209 TYR A N 1
ATOM 1696 C CA . TYR A 1 209 ? -10.934 -9.179 4.704 1.00 95.31 209 TYR A CA 1
ATOM 1697 C C . TYR A 1 209 ? -11.577 -10.116 5.738 1.00 95.31 209 TYR A C 1
ATOM 1699 O O . TYR A 1 209 ? -12.128 -9.647 6.735 1.00 95.31 209 TYR A O 1
ATOM 1707 N N . ALA A 1 210 ? -11.459 -11.432 5.542 1.00 94.88 210 ALA A N 1
ATOM 1708 C CA . ALA A 1 210 ? -11.990 -12.435 6.467 1.00 94.88 210 ALA A CA 1
ATOM 1709 C C . ALA A 1 210 ? -11.275 -12.406 7.831 1.00 94.88 210 ALA A C 1
ATOM 1711 O O . ALA A 1 210 ? -11.924 -12.442 8.877 1.00 94.88 210 ALA A O 1
ATOM 1712 N N . SER A 1 211 ? -9.947 -12.262 7.835 1.00 92.50 211 SER A N 1
ATOM 1713 C CA . SER A 1 211 ? -9.140 -12.179 9.060 1.00 92.50 211 SER A CA 1
ATOM 1714 C C . SER A 1 211 ? -9.527 -10.981 9.926 1.00 92.50 211 SER A C 1
ATOM 1716 O O . SER A 1 211 ? -9.499 -11.071 11.150 1.00 92.50 211 SER A O 1
ATOM 1718 N N . ALA A 1 212 ? -9.936 -9.868 9.316 1.00 91.25 212 ALA A N 1
ATOM 1719 C CA . ALA A 1 212 ? -10.412 -8.704 10.053 1.00 91.25 212 ALA A CA 1
ATOM 1720 C C . ALA A 1 212 ? -11.787 -8.924 10.704 1.00 91.25 212 ALA A C 1
ATOM 1722 O O . ALA A 1 212 ? -12.018 -8.389 11.788 1.00 91.25 212 ALA A O 1
ATOM 1723 N N . TYR A 1 213 ? -12.673 -9.721 10.090 1.00 90.12 213 TYR A N 1
ATOM 1724 C CA . TYR A 1 213 ? -13.939 -10.122 10.718 1.00 90.12 213 TYR A CA 1
ATOM 1725 C C . TYR A 1 213 ? -13.728 -11.011 11.940 1.00 90.12 213 TYR A C 1
ATOM 1727 O O . TYR A 1 213 ? -14.439 -10.866 12.928 1.00 90.12 213 TYR A O 1
ATOM 1735 N N . LEU A 1 214 ? -12.746 -11.911 11.875 1.00 89.12 214 LEU A N 1
ATOM 1736 C CA . LEU A 1 214 ? -12.478 -12.907 12.916 1.00 89.12 214 LEU A CA 1
ATOM 1737 C C . LEU A 1 214 ? -11.408 -12.468 13.925 1.00 89.12 214 LEU A C 1
ATOM 1739 O O . LEU A 1 214 ? -10.959 -13.266 14.748 1.00 89.12 214 LEU A O 1
ATOM 1743 N N . TYR A 1 215 ? -10.965 -11.214 13.869 1.00 88.38 215 TYR A N 1
ATOM 1744 C CA . TYR A 1 215 ? -9.896 -10.726 14.730 1.00 88.38 215 TYR A CA 1
ATOM 1745 C C . TYR A 1 215 ? -10.303 -10.809 16.215 1.00 88.38 215 TYR A C 1
ATOM 1747 O O . TYR A 1 215 ? -11.302 -10.216 16.616 1.00 88.38 215 TYR A O 1
ATOM 1755 N N . LYS A 1 216 ? -9.508 -11.535 17.021 1.00 84.44 216 LYS A N 1
ATOM 1756 C CA . LYS A 1 216 ? -9.735 -11.857 18.450 1.00 84.44 216 LYS A CA 1
ATOM 1757 C C . LYS A 1 216 ? -11.001 -12.676 18.764 1.00 84.44 216 LYS A C 1
ATOM 1759 O O . LYS A 1 216 ? -11.377 -12.794 19.930 1.00 84.44 216 LYS A O 1
ATOM 1764 N N . PHE A 1 217 ? -11.631 -13.298 17.768 1.00 83.81 217 PHE A N 1
ATOM 1765 C CA . PHE A 1 217 ? -12.808 -14.152 17.980 1.00 83.81 217 PHE A CA 1
ATOM 1766 C C . PHE A 1 217 ? -12.525 -15.345 18.916 1.00 83.81 217 PHE A C 1
ATOM 1768 O O . PHE A 1 217 ? -13.340 -15.695 19.765 1.00 83.81 217 PHE A O 1
ATOM 1775 N N . ASP A 1 218 ? -11.340 -15.945 18.817 1.00 80.56 218 ASP A N 1
ATOM 1776 C CA . ASP A 1 218 ? -10.906 -17.055 19.670 1.00 80.56 218 ASP A CA 1
ATOM 1777 C C . ASP A 1 218 ? -10.769 -16.653 21.150 1.00 80.56 218 ASP A C 1
ATOM 1779 O O . ASP A 1 218 ? -11.102 -17.433 22.044 1.00 80.56 218 ASP A O 1
ATOM 1783 N N . GLN A 1 219 ? -10.312 -15.426 21.414 1.00 79.00 219 GLN A N 1
ATOM 1784 C CA . GLN A 1 219 ? -10.216 -14.864 22.764 1.00 79.00 219 GLN A CA 1
ATOM 1785 C C . GLN A 1 219 ? -11.608 -14.629 23.360 1.00 79.00 219 GLN A C 1
ATOM 1787 O O . GLN A 1 219 ? -11.824 -14.940 24.531 1.00 79.00 219 GLN A O 1
ATOM 1792 N N . ALA A 1 220 ? -12.559 -14.157 22.545 1.00 71.88 220 ALA A N 1
ATOM 1793 C CA . ALA A 1 220 ? -13.958 -14.004 22.943 1.00 71.88 220 ALA A CA 1
ATOM 1794 C C . ALA A 1 220 ? -14.565 -15.347 23.377 1.00 71.88 220 ALA A C 1
ATOM 1796 O O . ALA A 1 220 ? -15.103 -15.461 24.476 1.00 71.88 220 ALA A O 1
ATOM 1797 N N . MET A 1 221 ? -14.388 -16.389 22.558 1.00 74.44 221 MET A N 1
ATOM 1798 C CA . MET A 1 221 ? -14.941 -17.723 22.819 1.00 74.44 221 MET A CA 1
ATOM 1799 C C . MET A 1 221 ? -14.336 -18.406 24.053 1.00 74.44 221 MET A C 1
ATOM 1801 O O . MET A 1 221 ? -15.032 -19.152 24.740 1.00 74.44 221 MET A O 1
ATOM 1805 N N . LYS A 1 222 ? -13.058 -18.151 24.367 1.00 70.69 222 LYS A N 1
ATOM 1806 C CA . LYS A 1 222 ? -12.416 -18.678 25.585 1.00 70.69 222 LYS A CA 1
ATOM 1807 C C . LYS A 1 222 ? -12.956 -18.033 26.864 1.00 70.69 222 LYS A C 1
ATOM 1809 O O . LYS A 1 222 ? -13.056 -18.722 27.874 1.00 70.69 222 LYS A O 1
ATOM 1814 N N . LEU A 1 223 ? -13.301 -16.743 26.836 1.00 60.34 223 LEU A N 1
ATOM 1815 C CA . LEU A 1 223 ? -13.806 -16.025 28.015 1.00 60.34 223 LEU A CA 1
ATOM 1816 C C . LEU A 1 223 ? -15.265 -16.362 28.365 1.00 60.34 223 LEU A C 1
ATOM 1818 O O . LEU A 1 223 ? -15.659 -16.204 29.517 1.00 60.34 223 LEU A O 1
ATOM 1822 N N . THR A 1 224 ? -16.069 -16.835 27.410 1.00 62.25 224 THR A N 1
ATOM 1823 C CA . THR A 1 224 ? -17.495 -17.146 27.633 1.00 62.25 224 THR A CA 1
ATOM 1824 C C . THR A 1 224 ? -17.732 -18.461 28.394 1.00 62.25 224 THR A C 1
ATOM 1826 O O . THR A 1 224 ? -18.842 -18.707 28.861 1.00 62.25 224 THR A O 1
ATOM 1829 N N . VAL A 1 225 ? -16.710 -19.299 28.605 1.00 58.09 225 VAL A N 1
ATOM 1830 C CA . VAL A 1 225 ? -16.836 -20.526 29.414 1.00 58.09 225 VAL A CA 1
ATOM 1831 C C . VAL A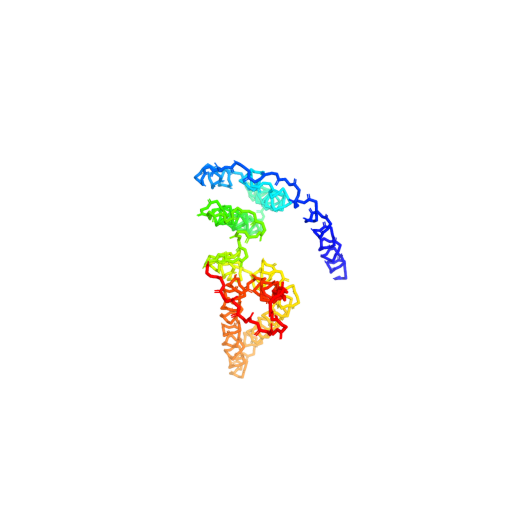 1 225 ? -16.654 -20.191 30.899 1.00 58.09 225 VAL A C 1
ATOM 1833 O O . VAL A 1 225 ? -15.620 -20.477 31.499 1.00 58.09 225 VAL A O 1
ATOM 1836 N N . VAL A 1 226 ? -17.653 -19.548 31.504 1.00 57.66 226 VAL A N 1
ATOM 1837 C CA . VAL A 1 226 ? -17.666 -19.283 32.951 1.00 57.66 226 VAL A CA 1
ATOM 1838 C C . VAL A 1 226 ? -18.411 -20.424 33.653 1.00 57.66 226 VAL A C 1
ATOM 1840 O O . VAL A 1 226 ? -19.586 -20.637 33.348 1.00 57.66 226 VAL A O 1
ATOM 1843 N N . PRO A 1 227 ? -17.794 -21.167 34.593 1.00 50.50 227 PRO A N 1
ATOM 1844 C CA . PRO A 1 227 ? -18.545 -22.090 35.432 1.00 50.50 227 PRO A CA 1
ATOM 1845 C C . PRO A 1 227 ? -19.467 -21.274 36.345 1.00 50.50 227 PRO A C 1
ATOM 1847 O O . PRO A 1 227 ? -19.009 -20.556 37.233 1.00 50.50 227 PRO A O 1
ATOM 1850 N N . VAL A 1 228 ? -20.777 -21.364 3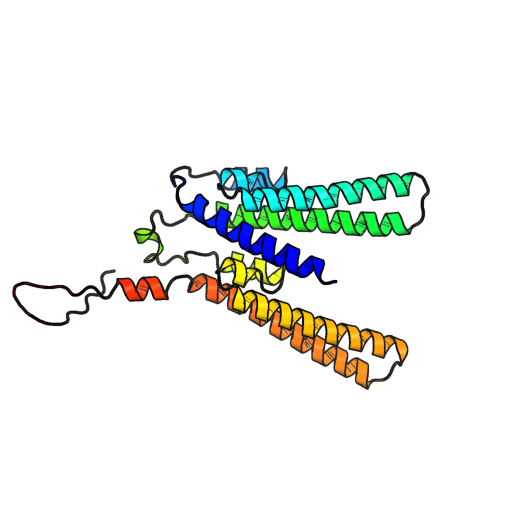6.127 1.00 53.59 228 VAL A N 1
ATOM 1851 C CA . VAL A 1 228 ? -21.758 -20.853 37.087 1.00 53.59 228 VAL A CA 1
ATOM 1852 C C . VAL A 1 228 ? -21.827 -21.858 38.232 1.00 53.59 228 VAL A C 1
ATOM 1854 O O . VAL A 1 228 ? -22.377 -22.945 38.079 1.00 53.59 228 VAL A O 1
ATOM 1857 N N . VAL A 1 229 ? -21.233 -21.510 39.374 1.00 51.94 229 VAL A N 1
ATOM 1858 C CA . VAL A 1 229 ? -21.422 -22.253 40.624 1.00 51.94 229 VAL A CA 1
ATOM 1859 C C . VAL A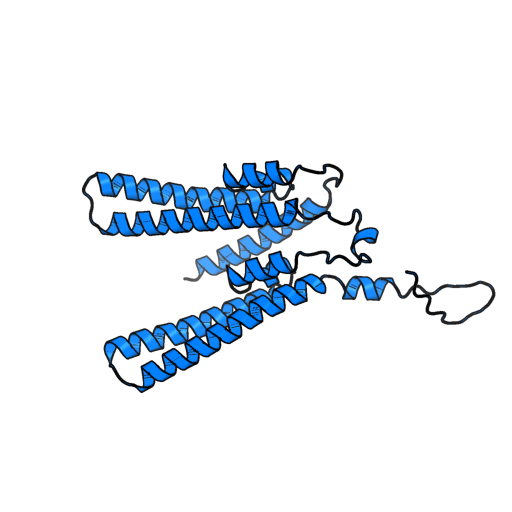 1 229 ? -22.722 -21.755 41.251 1.00 51.94 229 VAL A C 1
ATOM 1861 O O . VAL A 1 229 ? -22.737 -20.740 41.944 1.00 51.94 229 VAL A O 1
ATOM 1864 N N . ASP A 1 230 ? -23.827 -22.438 40.957 1.00 54.88 230 ASP A N 1
ATOM 1865 C CA . ASP A 1 230 ? -25.091 -22.249 41.670 1.00 54.88 230 ASP A CA 1
ATOM 1866 C C . ASP A 1 230 ? -25.081 -23.127 42.933 1.00 54.88 230 ASP A C 1
ATOM 1868 O O . ASP A 1 230 ? -24.835 -24.332 42.871 1.00 54.88 230 ASP A O 1
ATOM 1872 N N . LEU A 1 231 ? -25.356 -22.532 44.097 1.00 58.69 231 LEU A N 1
ATOM 1873 C CA . LEU A 1 231 ? -25.358 -23.207 45.403 1.00 58.69 231 LEU A CA 1
ATOM 1874 C C . LEU A 1 231 ? -26.452 -24.285 45.536 1.00 58.69 231 LEU A C 1
ATOM 1876 O O . LEU A 1 231 ? -26.502 -24.974 46.553 1.00 58.69 231 LEU A O 1
ATOM 1880 N N . ARG A 1 232 ? -27.340 -24.428 44.543 1.00 59.50 232 ARG A N 1
ATOM 1881 C CA . ARG A 1 232 ? -28.444 -25.402 44.559 1.00 59.50 232 ARG A CA 1
ATOM 1882 C C . ARG A 1 232 ? -28.217 -26.635 43.682 1.00 59.50 232 ARG A C 1
ATOM 1884 O O . ARG A 1 232 ? -28.880 -27.638 43.923 1.00 59.50 232 ARG A O 1
ATOM 1891 N N . PHE A 1 233 ? -27.289 -26.602 42.721 1.00 56.50 233 PHE A N 1
ATOM 1892 C CA . PHE A 1 233 ? -27.003 -27.731 41.824 1.00 56.50 233 PHE A CA 1
ATOM 1893 C C . PHE A 1 233 ? -25.557 -27.695 41.303 1.00 56.50 233 PHE A C 1
ATOM 1895 O O . PHE A 1 233 ? -25.132 -26.712 40.703 1.00 56.50 233 PHE A O 1
ATOM 1902 N N . VAL A 1 234 ? -24.819 -28.804 41.441 1.00 48.62 234 VAL A N 1
ATOM 1903 C CA . VAL A 1 234 ? -23.556 -29.020 40.711 1.00 48.62 234 VAL A CA 1
ATOM 1904 C C . VAL A 1 234 ? -23.908 -29.547 39.319 1.00 48.62 234 VAL A C 1
ATOM 1906 O O . VAL A 1 234 ? -24.249 -30.716 39.161 1.00 48.62 234 VAL A O 1
ATOM 1909 N N . GLY A 1 235 ? -23.863 -28.687 38.303 1.00 57.59 235 GLY A N 1
ATOM 1910 C CA . GLY A 1 235 ? -24.114 -29.068 36.912 1.00 57.59 235 GLY A CA 1
ATOM 1911 C C . GLY A 1 235 ? -23.559 -28.046 35.922 1.00 57.59 235 GLY A C 1
ATOM 1912 O O . GLY A 1 235 ? -23.411 -26.871 36.247 1.00 57.59 235 GLY A O 1
ATOM 1913 N N . PHE A 1 236 ? -23.249 -28.486 34.701 1.00 47.69 236 PHE A N 1
ATOM 1914 C CA . PHE A 1 236 ? -22.817 -27.599 33.619 1.00 47.69 236 PHE A CA 1
ATOM 1915 C C . PHE A 1 236 ? -24.046 -26.976 32.941 1.00 47.69 236 PHE A C 1
ATOM 1917 O O . PHE A 1 236 ? -24.706 -27.631 32.140 1.00 47.69 236 PHE A O 1
ATOM 1924 N N . HIS A 1 237 ? -24.361 -25.716 33.248 1.00 46.97 237 HIS A N 1
ATOM 1925 C CA . HIS A 1 237 ? -25.331 -24.932 32.477 1.00 46.97 237 HIS A CA 1
ATOM 1926 C C . HIS A 1 237 ? -24.594 -24.055 31.462 1.00 46.97 237 HIS A C 1
ATOM 1928 O O . HIS A 1 237 ? -23.877 -23.128 31.833 1.00 46.97 237 HIS A O 1
ATOM 1934 N N . ALA A 1 238 ? -24.789 -24.325 30.171 1.00 43.41 238 ALA A N 1
ATOM 1935 C CA . ALA A 1 238 ? -24.381 -23.411 29.112 1.00 43.41 238 ALA A CA 1
ATOM 1936 C C . ALA A 1 238 ? -25.424 -22.287 29.006 1.00 43.41 238 ALA A C 1
ATOM 1938 O O . ALA A 1 238 ? -26.479 -22.469 28.402 1.00 43.41 238 ALA A O 1
ATOM 1939 N N . GLN A 1 239 ? -25.159 -21.131 29.619 1.00 42.06 239 GLN A N 1
ATOM 1940 C CA . GLN A 1 239 ? -25.940 -19.920 29.359 1.00 42.06 239 GLN A CA 1
ATOM 1941 C C . GLN A 1 239 ? -25.283 -19.114 28.240 1.00 42.06 239 GLN A C 1
ATOM 1943 O O . GLN A 1 239 ? -24.203 -18.556 28.416 1.00 42.06 239 GLN A O 1
ATOM 1948 N N . ILE A 1 240 ? -25.971 -19.011 27.104 1.00 40.06 240 ILE A N 1
ATOM 1949 C CA . ILE A 1 240 ? -25.678 -17.998 26.090 1.00 40.06 240 ILE A CA 1
ATOM 1950 C C . ILE A 1 240 ? -26.401 -16.726 26.543 1.00 40.06 240 ILE A C 1
ATOM 1952 O O . ILE A 1 240 ? -27.628 -16.652 26.475 1.00 40.06 240 ILE A O 1
ATOM 1956 N N . LYS A 1 241 ? -25.654 -15.754 27.074 1.00 38.38 241 LYS A N 1
ATOM 1957 C CA . LYS A 1 241 ? -26.171 -14.399 27.302 1.00 38.38 241 LYS A CA 1
ATOM 1958 C C . LYS A 1 241 ? -25.975 -13.592 26.020 1.00 38.38 241 LYS A C 1
ATOM 1960 O O . LYS A 1 241 ? -24.838 -13.435 25.583 1.00 38.38 241 LYS A O 1
ATOM 1965 N N . PHE A 1 242 ? -27.090 -13.151 25.440 1.00 41.12 242 PHE A N 1
ATOM 1966 C CA . PHE A 1 242 ? -27.139 -12.112 24.410 1.00 41.12 242 PHE A CA 1
ATOM 1967 C C . PHE A 1 242 ? -26.957 -10.732 25.047 1.00 41.12 242 PHE A C 1
ATOM 1969 O O . PHE A 1 242 ? -27.412 -10.565 26.205 1.00 41.12 242 PHE A O 1
#

Nearest PDB structures (foldseek):
  2x0c-assembly1_A  TM=3.326E-01  e=6.896E+00  Mus musculus
  8t3o-assembly1_R  TM=1.796E-01  e=2.717E+00  Homo sapiens

pLDDT: mean 79.65, std 18.41, range [38.16, 98.19]

Sequence (242 aa):
MMWGVLLLACWLAAAQSLFAQSEFADSSRSLNPYTTTLKSALLPGWGQVNQERLWEGAVFYFGSLHFYYNAFFHLYHYNKGKARRHYHAFRWNLNAALFVHLVNVLDAADVSFRKRPTGWQGGLFSDKPLKSPRGAALRSAMVPGWGQVYTESYLKGLAFALTDLYLAFRAHQADINYRSTRETKYRDERSKFSWYLGAAYLLTVADAYASAYLYKFDQAMKLTVVPVVDLRFVGFHAQIKF